Protein AF-A0A7C8ILS2-F1 (afdb_monomer_lite)

Structure (mmCIF, N/CA/C/O backbone):
data_AF-A0A7C8ILS2-F1
#
_entry.id   AF-A0A7C8ILS2-F1
#
loop_
_atom_site.group_PDB
_atom_site.id
_atom_site.type_symbol
_atom_site.label_atom_id
_atom_site.label_alt_id
_atom_site.label_comp_id
_atom_site.label_asym_id
_atom_site.label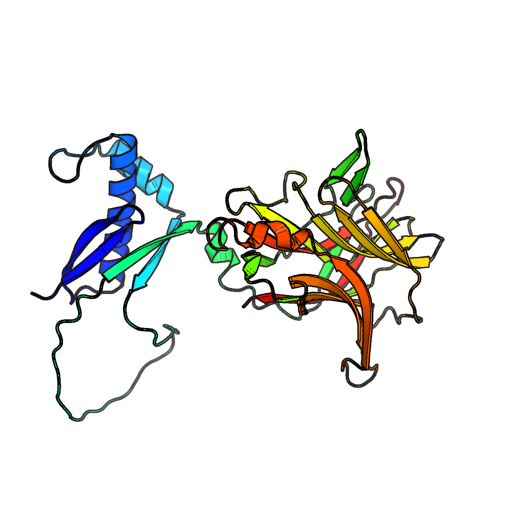_entity_id
_atom_site.label_seq_id
_atom_site.pdbx_PDB_ins_code
_atom_site.Cartn_x
_atom_site.Cartn_y
_atom_site.Cartn_z
_atom_site.occupancy
_atom_site.B_iso_or_equiv
_atom_site.auth_seq_id
_atom_site.auth_comp_id
_atom_site.auth_asym_id
_atom_site.auth_atom_id
_atom_site.pdbx_PDB_model_num
ATOM 1 N N . MET A 1 1 ? -10.064 51.286 22.062 1.00 56.84 1 MET A N 1
ATOM 2 C CA . MET A 1 1 ? -10.781 50.565 20.986 1.00 56.84 1 MET A CA 1
ATOM 3 C C . MET A 1 1 ? -10.334 49.118 21.041 1.00 56.84 1 MET A C 1
ATOM 5 O O . MET A 1 1 ? -9.138 48.904 21.188 1.00 56.84 1 MET A O 1
ATOM 9 N N . SER A 1 2 ? -11.260 48.157 21.008 1.00 68.50 2 SER A N 1
ATOM 10 C CA . SER A 1 2 ? -10.901 46.731 21.006 1.00 68.50 2 SER A CA 1
ATOM 11 C C . SER A 1 2 ? -10.117 46.398 19.732 1.00 68.50 2 SER A C 1
ATOM 13 O O . SER A 1 2 ? -10.452 46.911 18.660 1.00 68.50 2 SER A O 1
ATOM 15 N N . THR A 1 3 ? -9.064 45.591 19.843 1.00 71.31 3 THR A N 1
ATOM 16 C CA . THR A 1 3 ? -8.211 45.189 18.719 1.00 71.31 3 THR A CA 1
ATOM 17 C C . THR A 1 3 ? -7.960 43.686 18.731 1.00 71.31 3 THR A C 1
ATOM 19 O O . THR A 1 3 ? -7.951 43.045 19.781 1.00 71.31 3 THR A O 1
ATOM 22 N N . HIS A 1 4 ? -7.741 43.121 17.548 1.00 72.19 4 HIS A N 1
ATOM 23 C CA . HIS A 1 4 ? -7.212 41.773 17.383 1.00 72.19 4 HIS A CA 1
ATOM 24 C C . HIS A 1 4 ? -5.706 41.828 17.154 1.00 72.19 4 HIS A C 1
ATOM 26 O O . HIS A 1 4 ? -5.205 42.755 16.510 1.00 72.19 4 HIS A O 1
ATOM 32 N N . ARG A 1 5 ? -4.994 40.815 17.652 1.00 78.25 5 ARG A N 1
ATOM 33 C CA . ARG A 1 5 ? -3.567 40.608 17.388 1.00 78.25 5 ARG A CA 1
ATOM 34 C C . ARG A 1 5 ? -3.421 39.466 16.391 1.00 78.25 5 ARG A C 1
ATOM 36 O O . ARG A 1 5 ? -3.854 38.357 16.679 1.00 78.25 5 ARG A O 1
ATOM 43 N N . ILE A 1 6 ? -2.806 39.740 15.246 1.00 77.31 6 ILE A N 1
ATOM 44 C CA . ILE A 1 6 ? -2.425 38.721 14.263 1.00 77.31 6 ILE A CA 1
ATOM 45 C C . ILE A 1 6 ? -0.927 38.496 14.396 1.00 77.31 6 ILE A C 1
ATOM 47 O O . ILE A 1 6 ? -0.172 39.462 14.324 1.00 77.31 6 ILE A O 1
ATOM 51 N N . GLU A 1 7 ? -0.501 37.250 14.563 1.00 75.44 7 GLU A N 1
ATOM 52 C CA . GLU A 1 7 ? 0.885 36.879 14.828 1.00 75.44 7 GLU A CA 1
ATOM 53 C C . GLU A 1 7 ? 1.380 35.788 13.875 1.00 75.44 7 GLU A C 1
ATOM 55 O O . GLU A 1 7 ? 0.677 34.819 13.596 1.00 75.44 7 GLU A O 1
ATOM 60 N N . ASP A 1 8 ? 2.597 35.939 13.362 1.00 77.31 8 ASP A N 1
ATOM 61 C CA . ASP A 1 8 ? 3.240 34.943 12.513 1.00 77.31 8 ASP A CA 1
ATOM 62 C C . ASP A 1 8 ? 3.971 33.854 13.322 1.00 77.31 8 ASP A C 1
ATOM 64 O O . ASP A 1 8 ? 4.116 33.928 14.542 1.00 77.31 8 ASP A O 1
ATOM 68 N N . ALA A 1 9 ? 4.487 32.833 12.633 1.00 69.88 9 ALA A N 1
ATOM 69 C CA . ALA A 1 9 ? 5.196 31.715 13.264 1.00 69.88 9 ALA A CA 1
ATOM 70 C C . ALA A 1 9 ? 6.478 32.115 14.029 1.00 69.88 9 ALA A C 1
ATOM 72 O O . ALA A 1 9 ? 7.008 31.315 14.794 1.00 69.88 9 ALA A O 1
ATOM 73 N N . ARG A 1 10 ? 6.995 33.336 13.833 1.00 69.81 10 ARG A N 1
ATOM 74 C CA . ARG A 1 10 ? 8.195 33.861 14.508 1.00 69.81 10 ARG A CA 1
ATOM 75 C C . ARG A 1 10 ? 7.858 34.884 15.594 1.00 69.81 10 ARG A C 1
ATOM 77 O O . ARG A 1 10 ? 8.750 35.584 16.068 1.00 69.81 10 ARG A O 1
ATOM 84 N N . GLY A 1 11 ? 6.584 34.990 15.962 1.00 70.62 11 GLY A N 1
ATOM 85 C CA . GLY A 1 11 ? 6.099 35.877 17.011 1.00 70.62 11 GLY A CA 1
ATOM 86 C C . GLY A 1 11 ? 6.002 37.352 16.618 1.00 70.62 11 GLY A C 1
ATOM 87 O O . GLY A 1 11 ? 5.840 38.224 17.474 1.00 70.62 11 GLY A O 1
ATOM 88 N N . ARG A 1 12 ? 6.120 37.672 15.323 1.00 79.38 12 ARG A N 1
ATOM 89 C CA . ARG A 1 12 ? 5.908 39.033 14.814 1.00 79.38 12 ARG A CA 1
ATOM 90 C C . ARG A 1 12 ? 4.420 39.258 14.667 1.00 79.38 12 ARG A C 1
ATOM 92 O O . ARG A 1 12 ? 3.724 38.384 14.166 1.00 79.38 12 ARG A O 1
ATOM 99 N N . PHE A 1 13 ? 3.942 40.435 15.050 1.00 80.06 13 PHE A N 1
ATOM 100 C CA . PHE A 1 13 ? 2.514 40.697 15.077 1.00 80.06 13 PHE A CA 1
ATOM 101 C C . PHE A 1 13 ? 2.138 42.054 14.489 1.00 80.06 13 PHE A C 1
ATOM 103 O O . PHE A 1 13 ? 2.949 42.979 14.434 1.00 80.06 13 PHE A O 1
ATOM 110 N N . MET A 1 14 ? 0.876 42.165 14.088 1.00 81.94 14 MET A N 1
ATOM 111 C CA . MET A 1 14 ? 0.200 43.436 13.854 1.00 81.94 14 MET A CA 1
ATOM 112 C C . MET A 1 14 ? -1.138 43.456 14.582 1.00 81.94 14 MET A C 1
ATOM 114 O O . MET A 1 14 ? -1.722 42.410 14.874 1.00 81.94 14 MET A O 1
ATOM 118 N N . THR A 1 15 ? -1.617 44.656 14.882 1.00 80.88 15 THR A N 1
ATOM 119 C CA . THR A 1 15 ? -2.922 44.863 15.499 1.00 80.88 15 THR A CA 1
ATOM 120 C C . THR A 1 15 ? -3.902 45.429 14.484 1.00 80.88 15 THR A C 1
ATOM 122 O O . THR A 1 15 ? -3.544 46.255 13.644 1.00 80.88 15 THR A O 1
ATOM 125 N N . ILE A 1 16 ? -5.149 44.978 14.559 1.00 79.31 16 ILE A N 1
ATOM 126 C CA . ILE A 1 16 ? -6.248 45.469 13.724 1.00 79.31 16 ILE A CA 1
ATOM 127 C C . ILE A 1 16 ? -7.453 45.814 14.606 1.00 79.31 16 ILE A C 1
ATOM 129 O O . ILE A 1 16 ? -7.603 45.215 15.673 1.00 79.31 16 ILE A O 1
ATOM 133 N N . PRO A 1 17 ? -8.325 46.754 14.211 1.00 80.06 17 PRO A N 1
ATOM 134 C CA . PRO A 1 17 ? -9.567 47.020 14.936 1.00 80.06 17 PRO A CA 1
ATOM 135 C C . PRO A 1 17 ? -10.431 45.758 15.058 1.00 80.06 17 PRO A C 1
ATOM 137 O O . PRO A 1 17 ? -10.572 45.017 14.087 1.00 80.06 17 PRO A O 1
ATOM 140 N N . ALA A 1 18 ? -11.034 45.515 16.223 1.00 71.12 18 ALA A N 1
ATOM 141 C CA . ALA A 1 18 ? -11.842 44.312 16.457 1.00 71.12 18 ALA A CA 1
ATOM 142 C C . ALA A 1 18 ? -13.155 44.268 15.653 1.00 71.12 18 ALA A C 1
ATOM 144 O O . ALA A 1 18 ? -13.789 43.229 15.559 1.00 71.12 18 ALA A O 1
ATOM 145 N N . ASN A 1 19 ? -13.569 45.389 15.060 1.00 74.50 19 ASN A N 1
ATOM 146 C CA . ASN A 1 19 ? -14.709 45.467 14.146 1.00 74.50 19 ASN A CA 1
ATOM 147 C C . ASN A 1 19 ? -14.314 45.275 12.667 1.00 74.50 19 ASN A C 1
ATOM 149 O O . ASN A 1 19 ? -15.111 45.579 11.781 1.00 74.50 19 ASN A O 1
ATOM 153 N N . SER A 1 20 ? -13.083 44.834 12.386 1.00 71.75 20 SER A N 1
ATOM 154 C CA . SER A 1 20 ? -12.629 44.556 11.019 1.00 71.75 20 SER A CA 1
ATOM 155 C C . SER A 1 20 ? -13.335 43.323 10.458 1.00 71.75 20 SER A C 1
ATOM 157 O O . SER A 1 20 ? -13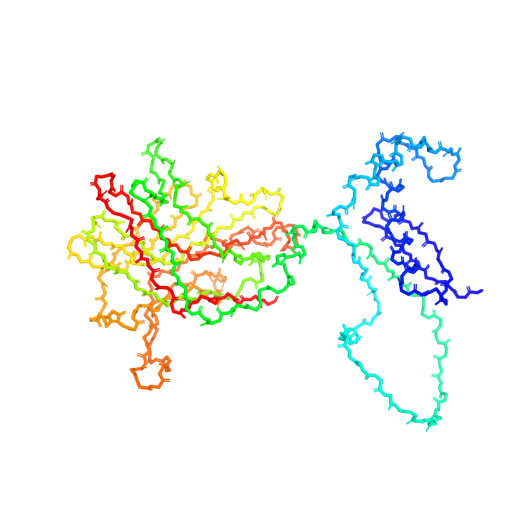.493 42.328 11.162 1.00 71.75 20 SER A O 1
ATOM 159 N N . THR A 1 21 ? -13.716 43.358 9.180 1.00 74.00 21 THR A N 1
ATOM 160 C CA . THR A 1 21 ? -14.335 42.196 8.522 1.00 74.00 21 THR A CA 1
ATOM 161 C C . THR A 1 21 ? -13.341 41.030 8.398 1.00 74.00 21 THR A C 1
ATOM 163 O O . THR A 1 21 ? -12.126 41.274 8.363 1.00 74.00 21 THR A O 1
ATOM 166 N N . PRO A 1 22 ? -13.808 39.774 8.271 1.00 66.75 22 PRO A N 1
ATOM 167 C CA . PRO A 1 22 ? -12.936 38.621 8.039 1.00 66.75 22 PRO A CA 1
ATOM 168 C C . PRO A 1 22 ? -11.984 38.805 6.849 1.00 66.75 22 PRO A C 1
ATOM 170 O O . PRO A 1 22 ? -10.799 38.489 6.944 1.00 66.75 22 PRO A O 1
ATOM 173 N N . GLU A 1 23 ? -12.449 39.403 5.751 1.00 69.56 23 GLU A N 1
ATOM 174 C CA . GLU A 1 23 ? -11.632 39.681 4.561 1.00 69.56 23 GLU A CA 1
ATOM 175 C C . GLU A 1 23 ? -10.508 40.671 4.878 1.00 69.56 23 GLU A C 1
ATOM 177 O O . GLU A 1 23 ? -9.376 40.512 4.417 1.00 69.56 23 GLU A O 1
ATOM 182 N N . THR A 1 24 ? -10.801 41.672 5.712 1.00 73.44 24 THR A N 1
ATOM 183 C CA . THR A 1 24 ? -9.822 42.665 6.168 1.00 73.44 24 THR A CA 1
ATOM 184 C C . THR A 1 24 ? -8.765 42.015 7.060 1.00 73.44 24 THR A C 1
ATOM 186 O O . THR A 1 24 ? -7.569 42.262 6.887 1.00 73.44 24 THR A O 1
ATOM 189 N N . VAL A 1 25 ? -9.188 41.141 7.979 1.00 72.06 25 VAL A N 1
ATOM 190 C CA . VAL A 1 25 ? -8.300 40.377 8.870 1.00 72.06 25 VAL A CA 1
ATOM 191 C C . VAL A 1 25 ? -7.371 39.476 8.046 1.00 72.06 25 VAL A C 1
ATOM 193 O O . VAL A 1 25 ? -6.153 39.494 8.231 1.00 72.06 25 VAL A O 1
ATOM 196 N N . MET A 1 26 ? -7.922 38.752 7.070 1.00 72.38 26 MET A N 1
ATOM 197 C CA . MET A 1 26 ? -7.167 37.873 6.173 1.00 72.38 26 MET A CA 1
ATOM 198 C C . MET A 1 26 ? -6.214 38.640 5.249 1.00 72.38 26 MET A C 1
ATOM 200 O O . MET A 1 26 ? -5.074 38.215 5.040 1.00 72.38 26 MET A O 1
ATOM 204 N N . GLY A 1 27 ? -6.640 39.791 4.724 1.00 77.50 27 GLY A N 1
ATOM 205 C CA . GLY A 1 27 ? -5.782 40.683 3.945 1.00 77.50 27 GLY A CA 1
ATOM 206 C C . GLY A 1 27 ? -4.574 41.160 4.753 1.00 77.50 27 GLY A C 1
ATOM 207 O O . GLY A 1 27 ? -3.441 41.110 4.270 1.00 77.50 27 GLY A O 1
ATOM 208 N N . LYS A 1 28 ? -4.797 41.527 6.020 1.00 80.62 28 LYS A N 1
ATOM 209 C CA . LYS A 1 28 ? -3.745 41.951 6.954 1.00 80.62 28 LYS A CA 1
ATOM 210 C C . LYS A 1 28 ? -2.809 40.809 7.355 1.00 80.62 28 LYS A C 1
ATOM 212 O O . LYS A 1 28 ? -1.597 41.006 7.406 1.00 80.62 28 LYS A O 1
ATOM 217 N N . ALA A 1 29 ? -3.323 39.593 7.527 1.00 77.06 29 ALA A N 1
ATOM 218 C CA . ALA A 1 29 ? -2.494 38.408 7.746 1.00 77.06 29 ALA A CA 1
ATOM 219 C C . ALA A 1 29 ? -1.550 38.122 6.562 1.00 77.06 29 ALA A C 1
ATOM 221 O O . ALA A 1 29 ? -0.356 37.882 6.751 1.00 77.06 29 ALA A O 1
ATOM 222 N N . ARG A 1 30 ? -2.055 38.213 5.324 1.00 79.94 30 ARG A N 1
ATOM 223 C CA . ARG A 1 30 ? -1.230 38.075 4.109 1.00 79.94 30 ARG A CA 1
ATOM 224 C C . ARG A 1 30 ? -0.158 39.163 4.024 1.00 79.94 30 ARG A C 1
ATOM 226 O O . ARG A 1 30 ? 0.987 38.874 3.685 1.00 79.94 30 ARG A O 1
ATOM 233 N N . GLU A 1 31 ? -0.504 40.397 4.375 1.00 84.44 31 GLU A N 1
ATOM 234 C CA . GLU A 1 31 ? 0.444 41.513 4.429 1.00 84.44 31 GLU A CA 1
ATOM 235 C C . GLU A 1 31 ? 1.555 41.277 5.469 1.00 84.44 31 GLU A C 1
ATOM 237 O O . GLU A 1 31 ? 2.738 41.489 5.175 1.00 84.44 31 GLU A O 1
ATOM 242 N N . LEU A 1 32 ? 1.204 40.769 6.657 1.00 81.12 32 LEU A N 1
ATOM 243 C CA . LEU A 1 32 ? 2.174 40.425 7.698 1.00 81.12 32 LEU A CA 1
ATOM 244 C C . LEU A 1 32 ? 3.163 39.349 7.224 1.00 81.12 32 LEU A C 1
ATOM 246 O O . LEU A 1 32 ? 4.351 39.456 7.517 1.00 81.12 32 LEU A O 1
ATOM 250 N N . LEU A 1 33 ? 2.712 38.353 6.455 1.00 79.19 33 LEU A N 1
ATOM 251 C CA . LEU A 1 33 ? 3.584 37.321 5.874 1.00 79.19 33 LEU A CA 1
ATOM 252 C C . LEU A 1 33 ? 4.543 37.876 4.819 1.00 79.19 33 LEU A C 1
ATOM 254 O O . LEU A 1 33 ? 5.741 37.600 4.863 1.00 79.19 33 LEU A O 1
ATOM 258 N N . VAL A 1 34 ? 4.034 38.684 3.887 1.00 82.75 34 VAL A N 1
ATOM 259 C CA . VAL A 1 34 ? 4.848 39.278 2.814 1.00 82.75 34 VAL A CA 1
ATOM 260 C C . VAL A 1 34 ? 5.935 40.173 3.404 1.00 82.75 34 VAL A C 1
ATOM 262 O O . VAL A 1 34 ? 7.112 40.036 3.070 1.00 82.75 34 VAL A O 1
ATOM 265 N N . THR A 1 35 ? 5.562 41.060 4.328 1.00 81.50 35 THR A N 1
ATOM 266 C CA . THR A 1 35 ? 6.523 41.952 4.998 1.00 81.50 35 THR A CA 1
ATOM 267 C C . THR A 1 35 ? 7.536 41.165 5.829 1.00 81.50 35 THR A C 1
ATOM 269 O O . THR A 1 35 ? 8.722 41.493 5.853 1.00 81.50 35 THR A O 1
ATOM 272 N N . SER A 1 36 ? 7.099 40.072 6.448 1.00 81.00 36 SER A N 1
ATOM 273 C CA . SER A 1 36 ? 7.939 39.140 7.191 1.00 81.00 36 SER A CA 1
ATOM 274 C C . SER A 1 36 ? 8.993 38.426 6.341 1.00 81.00 36 SER A C 1
ATOM 276 O O . SER A 1 36 ? 10.129 38.263 6.803 1.00 81.00 36 SER A O 1
ATOM 278 N N . ASP A 1 37 ? 8.656 38.028 5.115 1.00 77.81 37 ASP A N 1
ATOM 279 C CA . ASP A 1 37 ? 9.588 37.399 4.173 1.00 77.81 37 ASP A CA 1
ATOM 280 C C . ASP A 1 37 ? 10.629 38.397 3.661 1.00 77.81 37 ASP A C 1
ATOM 282 O O . ASP A 1 37 ? 11.832 38.120 3.697 1.00 77.81 37 ASP A O 1
ATOM 286 N N . VAL A 1 38 ? 10.187 39.593 3.254 1.00 78.69 38 VAL A N 1
ATOM 287 C CA . VAL A 1 38 ? 11.100 40.668 2.830 1.00 78.69 38 VAL A CA 1
ATOM 288 C C . VAL A 1 38 ? 12.062 41.016 3.960 1.00 78.69 38 VAL A C 1
ATOM 290 O O . VAL A 1 38 ? 13.268 41.146 3.738 1.00 78.69 38 VAL A O 1
ATOM 293 N N . ARG A 1 39 ? 11.558 41.095 5.194 1.00 78.94 39 ARG A N 1
ATOM 294 C CA . ARG A 1 39 ? 12.370 41.344 6.384 1.00 78.94 39 ARG A CA 1
ATOM 295 C C . ARG A 1 39 ? 13.438 40.271 6.594 1.00 78.94 39 ARG A C 1
ATOM 297 O O . ARG A 1 39 ? 14.592 40.610 6.836 1.00 78.94 39 ARG A O 1
ATOM 304 N N . ASN A 1 40 ? 13.072 38.995 6.485 1.00 77.94 40 ASN A N 1
ATOM 305 C CA . ASN A 1 40 ? 14.010 37.884 6.657 1.00 77.94 40 ASN A CA 1
ATOM 306 C C . ASN A 1 40 ? 15.132 37.921 5.611 1.00 77.94 40 ASN A C 1
ATOM 308 O O . ASN A 1 40 ? 16.294 37.714 5.951 1.00 77.94 40 ASN A O 1
ATOM 312 N N . ASN A 1 41 ? 14.792 38.254 4.366 1.00 72.50 41 ASN A N 1
ATOM 313 C CA . ASN A 1 41 ? 15.756 38.306 3.268 1.00 72.50 41 ASN A CA 1
ATOM 314 C C . ASN A 1 41 ? 16.650 39.553 3.307 1.00 72.50 41 ASN A C 1
ATOM 316 O O . ASN A 1 41 ? 17.779 39.514 2.829 1.00 72.50 41 ASN A O 1
ATOM 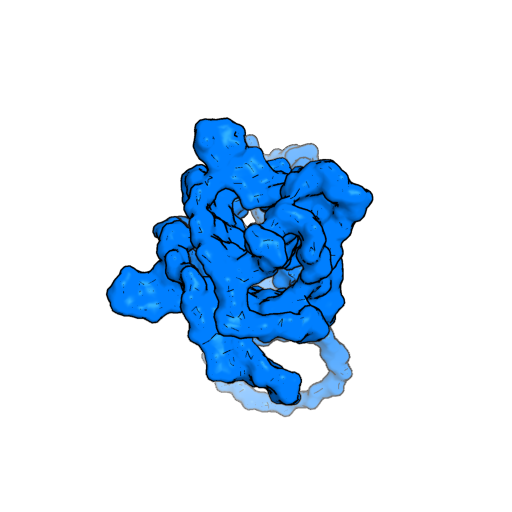320 N N . THR A 1 42 ? 16.171 40.656 3.890 1.00 71.94 42 THR A N 1
ATOM 321 C CA . THR A 1 42 ? 16.904 41.936 3.956 1.00 71.94 42 THR A CA 1
ATOM 322 C C . THR A 1 42 ? 17.526 42.228 5.327 1.00 71.94 42 THR A C 1
ATOM 324 O O . THR A 1 42 ? 18.202 43.243 5.479 1.00 71.94 42 THR A O 1
ATOM 327 N N . LYS A 1 43 ? 17.301 41.365 6.331 1.00 69.81 43 LYS A N 1
ATOM 328 C CA . LYS A 1 43 ? 17.697 41.531 7.748 1.00 69.81 43 LYS A CA 1
ATOM 329 C C . LYS A 1 43 ? 17.236 42.845 8.409 1.00 69.81 43 LYS A C 1
ATOM 331 O O . LYS A 1 43 ? 17.796 43.249 9.425 1.00 69.81 43 LYS A O 1
ATOM 336 N N . ARG A 1 44 ? 16.219 43.527 7.872 1.00 63.97 44 ARG A N 1
ATOM 337 C CA . ARG A 1 44 ? 15.696 44.780 8.455 1.00 63.97 44 ARG A CA 1
ATOM 338 C C . ARG A 1 44 ? 14.826 44.513 9.696 1.00 63.97 44 ARG A C 1
ATOM 340 O O . ARG A 1 44 ? 14.410 43.383 9.947 1.00 63.97 44 ARG A O 1
ATOM 347 N N . THR A 1 45 ? 14.551 45.527 10.514 1.00 57.16 45 THR A N 1
ATOM 348 C CA . THR A 1 45 ? 13.594 45.457 11.638 1.00 57.16 45 THR A CA 1
ATOM 349 C C . THR A 1 45 ? 12.279 46.150 11.276 1.00 57.16 45 THR A C 1
ATOM 351 O O . THR A 1 45 ? 12.240 46.983 10.373 1.00 57.16 45 THR A O 1
ATOM 354 N N . PHE A 1 46 ? 11.173 45.779 11.933 1.00 50.09 46 PHE A N 1
ATOM 355 C CA . PHE A 1 46 ? 9.900 46.481 11.741 1.00 50.09 46 PHE A CA 1
ATOM 356 C C . PHE A 1 46 ? 10.028 47.876 12.371 1.00 50.09 46 PHE A C 1
ATOM 358 O O . PHE A 1 46 ? 10.290 47.961 13.568 1.00 50.09 46 PHE A O 1
ATOM 365 N N . GLY A 1 47 ? 9.872 48.937 11.569 1.00 52.50 47 GLY A N 1
ATOM 366 C CA . GLY A 1 47 ? 9.803 50.319 12.062 1.00 52.50 47 GLY A CA 1
ATOM 367 C C . GLY A 1 47 ? 10.930 51.277 11.655 1.00 52.50 47 GLY A C 1
ATOM 368 O O . GLY A 1 47 ? 11.380 52.038 12.503 1.00 52.50 47 GLY A O 1
ATOM 369 N N . GLY A 1 48 ? 11.375 51.311 10.390 1.00 49.19 48 GLY A N 1
ATOM 370 C CA . GLY A 1 48 ? 12.284 52.402 9.989 1.00 49.19 48 GLY A CA 1
ATOM 371 C C . GLY A 1 48 ? 12.890 52.409 8.586 1.00 49.19 48 GLY A C 1
ATOM 372 O O . GLY A 1 48 ? 13.807 53.187 8.352 1.00 49.19 48 GLY A O 1
ATOM 373 N N . GLY A 1 49 ? 12.436 51.584 7.642 1.00 54.62 49 GLY A N 1
ATOM 374 C CA . GLY A 1 49 ? 12.936 51.666 6.268 1.00 54.62 49 GLY A CA 1
ATOM 375 C C . GLY A 1 49 ? 11.889 51.233 5.261 1.00 54.62 49 GLY A C 1
ATOM 376 O O . GLY A 1 49 ? 11.299 50.166 5.420 1.00 54.62 49 GLY A O 1
ATOM 377 N N . GLU A 1 50 ? 11.684 52.044 4.226 1.00 60.12 50 GLU A N 1
ATOM 378 C CA . GLU A 1 50 ? 10.873 51.664 3.072 1.00 60.12 50 GLU A CA 1
ATOM 379 C C . GLU A 1 50 ? 11.491 50.419 2.418 1.00 60.12 50 GLU A C 1
ATOM 381 O O . GLU A 1 50 ? 12.703 50.344 2.169 1.00 60.12 50 GLU A O 1
ATOM 386 N N . TYR A 1 51 ? 10.671 49.386 2.231 1.00 73.06 51 TYR A N 1
ATOM 387 C CA . TYR A 1 51 ? 11.042 48.207 1.456 1.00 73.06 51 TYR A CA 1
ATOM 388 C C . TYR A 1 51 ? 10.982 48.577 -0.025 1.00 73.06 51 TYR A C 1
ATOM 390 O O . TYR A 1 51 ? 10.065 49.285 -0.426 1.00 73.06 51 TYR A O 1
ATOM 398 N N . SER A 1 52 ? 11.925 48.105 -0.845 1.00 79.25 52 SER A N 1
ATOM 399 C CA . SER A 1 52 ? 11.840 48.376 -2.282 1.00 79.25 52 SER A CA 1
ATOM 400 C C . SER A 1 52 ? 10.597 47.712 -2.881 1.00 79.25 52 SER A C 1
ATOM 402 O O . SER A 1 52 ? 10.262 46.573 -2.532 1.00 79.25 52 SER A O 1
ATOM 404 N N . ASP A 1 53 ? 9.945 48.404 -3.816 1.00 77.81 53 ASP A N 1
ATOM 405 C CA . ASP A 1 53 ? 8.768 47.886 -4.524 1.00 77.81 53 ASP A CA 1
ATOM 406 C C . ASP A 1 53 ? 9.056 46.538 -5.193 1.00 77.81 53 ASP A C 1
ATOM 408 O O . ASP A 1 53 ? 8.226 45.631 -5.167 1.00 77.81 53 ASP A O 1
ATOM 412 N N . GLU A 1 54 ? 10.275 46.361 -5.707 1.00 77.88 54 GLU A N 1
ATOM 413 C CA . GLU A 1 54 ? 10.737 45.108 -6.303 1.00 77.88 54 GLU A CA 1
ATOM 414 C C . GLU A 1 54 ? 10.775 43.950 -5.288 1.00 77.88 54 GLU A C 1
ATOM 416 O O . GLU A 1 54 ? 10.308 42.846 -5.581 1.00 77.88 54 GLU A O 1
ATOM 421 N N . ALA A 1 55 ? 11.269 44.187 -4.066 1.00 73.81 55 ALA A N 1
ATOM 422 C CA . ALA A 1 55 ? 11.313 43.159 -3.026 1.00 73.81 55 ALA A CA 1
ATOM 423 C C . ALA A 1 55 ? 9.904 42.786 -2.544 1.00 73.81 55 ALA A C 1
ATOM 425 O O . ALA A 1 55 ? 9.606 41.604 -2.347 1.00 73.81 55 ALA A O 1
ATOM 426 N N . MET A 1 56 ? 9.023 43.782 -2.416 1.00 79.94 56 MET A N 1
ATOM 427 C CA . MET A 1 56 ? 7.616 43.572 -2.075 1.00 79.94 56 MET A CA 1
ATOM 428 C C . MET A 1 56 ? 6.877 42.805 -3.176 1.00 79.94 56 MET A C 1
ATOM 430 O O . MET A 1 56 ? 6.137 41.870 -2.872 1.00 79.94 56 MET A O 1
ATOM 434 N N . ALA A 1 57 ? 7.101 43.138 -4.450 1.00 78.25 57 ALA A N 1
ATOM 435 C CA . ALA A 1 57 ? 6.510 42.436 -5.588 1.00 78.25 57 ALA A CA 1
ATOM 436 C C . ALA A 1 57 ? 6.988 40.980 -5.670 1.00 78.25 57 ALA A C 1
ATOM 438 O O . ALA A 1 57 ? 6.175 40.070 -5.844 1.00 78.25 57 ALA A O 1
ATOM 439 N N . LYS A 1 58 ? 8.288 40.733 -5.463 1.00 75.75 58 LYS A N 1
ATOM 440 C CA . LYS A 1 58 ? 8.856 39.379 -5.440 1.00 75.75 58 LYS A CA 1
ATOM 441 C C . LYS A 1 58 ? 8.279 38.532 -4.304 1.00 75.75 58 LYS A C 1
ATOM 443 O O . LYS A 1 58 ? 7.932 37.376 -4.533 1.00 75.75 58 LYS A O 1
ATOM 448 N N . ALA A 1 59 ? 8.138 39.097 -3.104 1.00 76.81 59 ALA A N 1
ATOM 449 C CA . ALA A 1 59 ? 7.541 38.398 -1.967 1.00 76.81 59 ALA A CA 1
ATOM 450 C C . ALA A 1 59 ? 6.037 38.137 -2.162 1.00 76.81 59 ALA A C 1
ATOM 452 O O . ALA A 1 59 ? 5.569 37.040 -1.867 1.00 76.81 59 ALA A O 1
ATOM 453 N N . LYS A 1 60 ? 5.287 39.094 -2.732 1.00 79.69 60 LYS A N 1
ATOM 454 C CA . LYS A 1 60 ? 3.882 38.880 -3.122 1.00 79.69 60 LYS A CA 1
ATOM 455 C C . LYS A 1 60 ? 3.753 37.744 -4.133 1.00 79.69 60 LYS A C 1
ATOM 457 O O . LYS A 1 60 ? 2.961 36.839 -3.909 1.00 79.69 60 LYS A O 1
ATOM 462 N N . LYS A 1 61 ? 4.583 37.742 -5.181 1.00 75.25 61 LYS A N 1
ATOM 463 C CA . LYS A 1 61 ? 4.612 36.676 -6.194 1.00 75.25 61 LYS A CA 1
ATOM 464 C C . LYS A 1 61 ? 4.957 35.312 -5.587 1.00 75.25 61 LYS A C 1
ATOM 466 O O . LYS A 1 61 ? 4.321 34.317 -5.906 1.00 75.25 61 LYS A O 1
ATOM 471 N N . ALA A 1 62 ? 5.914 35.259 -4.659 1.00 68.12 62 ALA A N 1
ATOM 472 C CA . ALA A 1 62 ? 6.257 34.023 -3.947 1.00 68.12 62 ALA A CA 1
ATOM 473 C C . ALA A 1 62 ? 5.096 33.474 -3.093 1.00 68.12 62 ALA A C 1
ATOM 475 O O . ALA A 1 62 ? 5.036 32.274 -2.830 1.00 68.12 62 ALA A O 1
ATOM 476 N N . ARG A 1 63 ? 4.164 34.339 -2.672 1.00 72.75 63 ARG A N 1
ATOM 477 C CA . ARG A 1 63 ? 3.000 33.989 -1.847 1.00 72.75 63 ARG A CA 1
ATOM 478 C C . ARG A 1 63 ? 1.678 33.939 -2.612 1.00 72.75 63 ARG A C 1
ATOM 480 O O . ARG A 1 63 ? 0.668 33.606 -2.003 1.00 72.75 63 ARG A O 1
ATOM 487 N N . GLU A 1 64 ? 1.679 34.194 -3.919 1.00 68.06 64 GLU A N 1
ATOM 488 C CA . GLU A 1 64 ? 0.478 34.203 -4.771 1.00 68.06 64 GLU A CA 1
ATOM 489 C C . GLU A 1 64 ? -0.277 32.863 -4.713 1.00 68.06 64 GLU A C 1
ATOM 491 O O . GLU A 1 64 ? -1.504 32.835 -4.688 1.00 68.06 64 GLU A O 1
ATOM 496 N N . ASN A 1 65 ? 0.466 31.764 -4.538 1.00 56.34 65 ASN A N 1
ATOM 497 C CA . ASN A 1 65 ? -0.064 30.408 -4.377 1.00 56.34 65 ASN A CA 1
ATOM 498 C C . ASN A 1 65 ? 0.028 29.873 -2.933 1.00 56.34 65 ASN A C 1
ATOM 500 O O . ASN A 1 65 ? 0.019 28.661 -2.720 1.00 56.34 65 ASN A O 1
ATOM 504 N N . THR A 1 66 ? 0.178 30.742 -1.929 1.00 62.59 66 THR A N 1
ATOM 505 C CA . THR A 1 66 ? 0.187 30.339 -0.513 1.00 62.59 66 THR A CA 1
ATOM 506 C C . THR A 1 66 ? -1.189 30.561 0.106 1.00 62.59 66 THR A C 1
ATOM 508 O O . THR A 1 66 ? -1.663 31.693 0.219 1.00 62.59 66 THR A O 1
ATOM 511 N N . GLY A 1 67 ? -1.802 29.476 0.564 1.00 68.25 67 GLY A N 1
ATOM 512 C CA . GLY A 1 67 ? -3.000 29.500 1.385 1.00 68.25 67 GLY A CA 1
ATOM 513 C C . GLY A 1 67 ? -2.652 29.988 2.785 1.00 68.25 67 GLY A C 1
ATOM 514 O O . GLY A 1 67 ? -1.645 29.586 3.373 1.00 68.25 67 GLY A O 1
ATOM 515 N N . VAL A 1 68 ? -3.481 30.874 3.322 1.00 61.16 68 VAL A N 1
ATOM 516 C CA . VAL A 1 68 ? -3.323 31.408 4.675 1.00 61.16 68 VAL A CA 1
ATOM 517 C C . VAL A 1 68 ? -4.574 31.054 5.451 1.00 61.16 68 VAL A C 1
ATOM 519 O O . VAL A 1 68 ? -5.673 31.307 4.963 1.00 61.16 68 VAL A O 1
ATOM 522 N N . SER A 1 69 ? -4.408 30.490 6.641 1.00 69.94 69 SER A N 1
ATOM 523 C CA . SER A 1 69 ? -5.481 30.341 7.620 1.00 69.94 69 SER A CA 1
ATOM 524 C C . SER A 1 69 ? -5.069 30.976 8.943 1.00 69.94 69 SER A C 1
ATOM 526 O O . SER A 1 69 ? -3.881 31.152 9.233 1.00 69.94 69 SER A O 1
ATOM 528 N N . LEU A 1 70 ? -6.067 31.368 9.728 1.00 63.62 70 LEU A N 1
ATOM 529 C CA . LEU A 1 70 ? -5.882 31.913 11.063 1.00 63.62 70 LEU A CA 1
ATOM 530 C C . LEU A 1 70 ? -6.462 30.922 12.061 1.00 63.62 70 LEU A C 1
ATOM 532 O O . LEU A 1 70 ? -7.625 30.549 11.945 1.00 63.62 70 LEU A O 1
ATOM 536 N N . SER A 1 71 ? -5.664 30.501 13.038 1.00 56.25 71 SER A N 1
ATOM 537 C CA . SER A 1 71 ? -6.186 29.807 14.216 1.00 56.25 71 SER A CA 1
ATOM 538 C C . SER A 1 71 ? -6.350 30.826 15.338 1.00 56.25 71 SER A C 1
ATOM 540 O O . SER A 1 71 ? -5.380 31.504 15.678 1.00 56.25 71 SER A O 1
ATOM 542 N N . CYS A 1 72 ? -7.566 30.969 15.867 1.00 55.69 72 CYS A N 1
ATOM 543 C CA . CYS A 1 72 ? -7.810 31.750 17.076 1.00 55.69 72 CYS A CA 1
ATOM 544 C C . CYS A 1 72 ? -7.478 30.884 18.293 1.00 55.69 72 CYS A C 1
ATOM 546 O O . CYS A 1 72 ? -7.938 29.746 18.373 1.00 55.69 72 CYS A O 1
ATOM 548 N N . ASP A 1 73 ? -6.723 31.421 19.248 1.00 48.84 73 ASP A N 1
ATOM 549 C CA . ASP A 1 73 ? -6.380 30.696 20.479 1.00 48.84 73 ASP A CA 1
ATOM 550 C C . ASP A 1 73 ? -7.568 30.612 21.474 1.00 48.84 73 ASP A C 1
ATOM 552 O O . ASP A 1 73 ? -7.448 30.022 22.546 1.00 48.84 73 ASP A O 1
ATOM 556 N N . ALA A 1 74 ? -8.745 31.148 21.115 1.00 44.19 74 ALA A N 1
ATOM 557 C CA . ALA A 1 74 ? -9.996 30.975 21.851 1.00 44.19 74 ALA A CA 1
ATOM 558 C C . ALA A 1 74 ? -11.203 30.793 20.902 1.00 44.19 74 ALA A C 1
ATOM 560 O O . ALA A 1 74 ? -11.469 31.664 20.075 1.00 44.19 74 ALA A O 1
ATOM 561 N N . CYS A 1 75 ? -11.946 29.698 21.117 1.00 33.44 75 CYS A N 1
ATOM 562 C CA . CYS A 1 75 ? -13.215 29.260 20.501 1.00 33.44 75 CYS A CA 1
ATOM 563 C C . CYS A 1 75 ? -13.120 28.310 19.282 1.00 33.44 75 CYS A C 1
ATOM 565 O O . CYS A 1 75 ? -12.772 28.704 18.172 1.00 33.44 75 CYS A O 1
ATOM 567 N N . TRP A 1 76 ? -13.526 27.055 19.520 1.00 31.30 76 TRP A N 1
ATOM 568 C CA . TRP A 1 76 ? -14.358 26.269 18.602 1.00 31.30 76 TRP A CA 1
ATOM 569 C C . TRP A 1 76 ? -15.779 26.848 18.651 1.00 31.30 76 TRP A C 1
ATOM 571 O O . TRP A 1 76 ? -16.323 26.945 19.747 1.00 31.30 76 TRP A O 1
ATOM 581 N N . ASP A 1 77 ? -16.340 27.251 17.513 1.00 29.31 77 ASP A N 1
ATOM 582 C CA . ASP A 1 77 ? -17.672 26.823 17.059 1.00 29.31 77 ASP A CA 1
ATOM 583 C C . ASP A 1 77 ? -17.941 27.338 15.633 1.00 29.31 77 ASP A C 1
ATOM 585 O O . ASP A 1 77 ? -17.541 28.443 15.268 1.00 29.31 77 ASP A O 1
ATOM 589 N N . ASP A 1 78 ? -18.613 26.490 14.857 1.00 28.95 78 ASP A N 1
ATOM 590 C CA . ASP A 1 78 ? -19.225 26.692 13.540 1.00 28.95 78 ASP A CA 1
ATOM 591 C C . ASP A 1 78 ? -18.356 26.956 12.290 1.00 28.95 78 ASP A C 1
ATOM 593 O O . ASP A 1 78 ? -17.922 28.055 11.942 1.00 28.95 78 ASP A O 1
ATOM 597 N N . THR A 1 79 ? -18.246 25.880 11.506 1.00 33.22 79 THR A N 1
ATOM 598 C CA . THR A 1 79 ? -18.173 25.852 10.039 1.00 33.22 79 THR A CA 1
ATOM 599 C C . THR A 1 79 ? -18.950 26.991 9.367 1.00 33.22 79 THR A C 1
ATOM 601 O O . THR A 1 79 ? -20.180 27.011 9.387 1.00 33.22 79 THR A O 1
ATOM 604 N N . ILE A 1 80 ? -18.247 27.857 8.632 1.00 32.72 80 ILE A N 1
ATOM 605 C CA . ILE A 1 80 ? -18.863 28.691 7.593 1.00 32.72 80 ILE A CA 1
ATOM 606 C C . ILE A 1 80 ? -19.207 27.769 6.413 1.00 32.72 80 ILE A C 1
ATOM 608 O O . ILE A 1 80 ? -18.376 27.502 5.546 1.00 32.72 80 ILE A O 1
ATOM 612 N N . ARG A 1 81 ? -20.435 27.237 6.410 1.00 32.94 81 ARG A N 1
ATOM 613 C CA . ARG A 1 81 ? -21.104 26.710 5.214 1.00 32.94 81 ARG A CA 1
ATOM 614 C C . ARG A 1 81 ? -21.848 27.859 4.533 1.00 32.94 81 ARG A C 1
ATOM 616 O O . ARG A 1 81 ? -22.639 28.553 5.165 1.00 32.94 81 ARG A O 1
ATOM 623 N N . GLU A 1 82 ? -21.608 28.040 3.239 1.00 32.88 82 GLU A N 1
ATOM 624 C CA . GLU A 1 82 ? -22.428 28.888 2.375 1.00 32.88 82 GLU A CA 1
ATOM 625 C C . GLU A 1 82 ? -23.829 28.277 2.214 1.00 32.88 82 GLU A C 1
ATOM 627 O O . GLU A 1 82 ? -23.958 27.207 1.627 1.00 32.88 82 GLU A O 1
ATOM 632 N N . SER A 1 83 ? -24.882 28.961 2.679 1.00 30.02 83 SER A N 1
ATOM 633 C CA . SER A 1 83 ? -26.218 28.905 2.056 1.00 30.02 83 SER A CA 1
ATOM 634 C C . SER A 1 83 ? -27.208 29.902 2.680 1.00 30.02 83 SER A C 1
ATOM 636 O O . SER A 1 83 ? -27.453 29.848 3.879 1.00 30.02 83 SER A O 1
ATOM 638 N N . GLY A 1 84 ? -27.810 30.749 1.832 1.00 26.80 84 GLY A N 1
ATOM 639 C CA . GLY A 1 84 ? -29.232 31.154 1.835 1.00 26.80 84 GLY A CA 1
ATOM 640 C C . GLY A 1 84 ? -29.890 31.749 3.096 1.00 26.80 84 GLY A C 1
ATOM 641 O O . GLY A 1 84 ? -30.206 31.050 4.046 1.00 26.80 84 GLY A O 1
ATOM 642 N N . THR A 1 85 ? -30.229 33.038 3.018 1.00 27.06 85 THR A N 1
ATOM 643 C CA . THR A 1 85 ? -31.127 33.858 3.874 1.00 27.06 85 THR A CA 1
ATOM 644 C C . THR A 1 85 ? -32.595 33.360 3.967 1.00 27.06 85 THR A C 1
ATOM 646 O O . THR A 1 85 ? -32.985 32.546 3.131 1.00 27.06 85 THR A O 1
ATOM 649 N N . PRO A 1 86 ? -33.514 33.987 4.764 1.00 47.06 86 PRO A N 1
ATOM 650 C CA . PRO A 1 86 ? -33.400 34.717 6.058 1.00 47.06 86 PRO A CA 1
ATOM 651 C C . PRO A 1 86 ? -34.556 34.429 7.081 1.00 47.06 86 PRO A C 1
ATOM 653 O O . PRO A 1 86 ? -35.632 34.010 6.668 1.00 47.06 86 PRO A O 1
ATOM 656 N N . ALA A 1 87 ? -34.417 34.799 8.375 1.00 26.78 87 ALA A N 1
ATOM 657 C CA . ALA A 1 87 ? -35.418 35.580 9.165 1.00 26.78 87 ALA A CA 1
ATOM 658 C C . ALA A 1 87 ? -35.110 35.735 10.687 1.00 26.78 87 ALA A C 1
ATOM 660 O O . ALA A 1 87 ? -34.694 34.794 11.345 1.00 26.78 87 ALA A O 1
ATOM 661 N N . LYS A 1 88 ? -35.383 36.968 11.172 1.00 28.83 88 LYS A N 1
ATOM 662 C CA . LYS A 1 88 ? -35.735 37.553 12.509 1.00 28.83 88 LYS A CA 1
ATOM 663 C C . LYS A 1 88 ? -36.063 36.577 13.675 1.00 28.83 88 LYS A C 1
ATOM 665 O O . LYS A 1 88 ? -36.619 35.528 13.407 1.00 28.83 88 LYS A O 1
ATOM 670 N N . SER A 1 89 ? -35.883 36.859 14.980 1.00 27.78 89 SER A N 1
ATOM 671 C CA . SER A 1 89 ? -35.993 38.089 15.809 1.00 27.78 89 SER A CA 1
ATOM 672 C C . SER A 1 89 ? -35.354 37.916 17.218 1.00 27.78 89 SER A C 1
ATOM 674 O O . SER A 1 89 ? -35.068 36.794 17.613 1.00 27.78 89 SER A O 1
ATOM 676 N N . ALA A 1 90 ? -35.206 39.039 17.947 1.00 28.25 90 ALA A N 1
ATOM 677 C CA . ALA A 1 90 ? -34.813 39.267 19.361 1.00 28.25 90 ALA A CA 1
ATOM 678 C C . ALA A 1 90 ? -35.402 38.276 20.409 1.00 28.25 90 ALA A C 1
ATOM 680 O O . ALA A 1 90 ? -36.425 37.660 20.134 1.00 28.25 90 ALA A O 1
ATOM 681 N N . ASP A 1 91 ? -34.840 38.053 21.610 1.00 25.86 91 ASP A N 1
ATOM 682 C CA . ASP A 1 91 ? -34.569 39.046 22.666 1.00 25.86 91 ASP A CA 1
ATOM 683 C C . ASP A 1 91 ? -33.690 38.509 23.831 1.00 25.86 91 ASP A C 1
ATOM 685 O O . ASP A 1 91 ? -33.685 37.317 24.126 1.00 25.86 91 ASP A O 1
ATOM 689 N N . SER A 1 92 ? -33.031 39.456 24.518 1.00 26.75 92 SER A N 1
ATOM 690 C CA . SER A 1 92 ? -32.555 39.483 25.923 1.00 26.75 92 SER A CA 1
ATOM 691 C C . SER A 1 92 ? -31.672 38.361 26.518 1.00 26.75 92 SER A C 1
ATOM 693 O O . SER A 1 92 ? -32.157 37.277 26.823 1.00 26.75 92 SER A O 1
ATOM 695 N N . ALA A 1 93 ? -30.430 38.700 26.897 1.00 25.89 93 ALA A N 1
ATOM 696 C CA . ALA A 1 93 ? -30.032 38.904 28.306 1.00 25.89 93 ALA A CA 1
ATOM 697 C C . ALA A 1 93 ? -28.509 39.126 28.439 1.00 25.89 93 ALA A C 1
ATOM 699 O O . ALA A 1 93 ? -27.695 38.363 27.926 1.00 25.89 93 ALA A O 1
ATOM 700 N N . GLU A 1 94 ? -28.149 40.199 29.144 1.00 28.95 94 GLU A N 1
ATOM 701 C CA . GLU A 1 94 ? -26.796 40.569 29.564 1.00 28.95 94 GLU A CA 1
ATOM 702 C C . GLU A 1 94 ? -26.124 39.483 30.421 1.00 28.95 94 GLU A C 1
ATOM 704 O O . GLU A 1 94 ? -26.748 38.922 31.320 1.00 28.95 94 GLU A O 1
ATOM 709 N N . SER A 1 95 ? -24.816 39.273 30.251 1.00 26.72 95 SER A N 1
ATOM 710 C CA . SER A 1 95 ? -23.825 39.584 31.299 1.00 26.72 95 SER A CA 1
ATOM 711 C C . SER A 1 95 ? -22.409 39.128 30.920 1.00 26.72 95 SER A C 1
ATOM 713 O O . SER A 1 95 ? -22.201 38.092 30.300 1.00 26.72 95 SER A O 1
ATOM 715 N N . ASP A 1 96 ? -21.448 39.937 31.371 1.00 24.38 96 ASP A N 1
ATOM 716 C CA . ASP A 1 96 ? -20.008 39.678 31.488 1.00 24.38 96 ASP A CA 1
ATOM 717 C C . ASP A 1 96 ? -19.104 39.997 30.277 1.00 24.38 96 ASP A C 1
ATOM 719 O O . ASP A 1 96 ? -18.622 39.148 29.525 1.00 24.38 96 ASP A O 1
ATOM 723 N N . TYR A 1 97 ? -18.799 41.293 30.134 1.00 24.39 97 TYR A N 1
ATOM 724 C CA . TYR A 1 97 ? -17.794 41.832 29.214 1.00 24.39 97 TYR A CA 1
ATOM 725 C C . TYR A 1 97 ? -16.371 41.576 29.751 1.00 24.39 97 TYR A C 1
ATOM 727 O O . TYR A 1 97 ? -15.633 42.488 30.123 1.00 24.39 97 TYR A O 1
ATOM 735 N N . SER A 1 98 ? -15.953 40.311 29.772 1.00 26.70 98 SER A N 1
ATOM 736 C CA . SER A 1 98 ? -14.529 39.975 29.785 1.00 26.70 98 SER A CA 1
ATOM 737 C C . SER A 1 98 ? -13.940 40.405 28.437 1.00 26.70 98 SER A C 1
ATOM 739 O O . SER A 1 98 ? -14.317 39.874 27.392 1.00 26.70 98 SER A O 1
ATOM 741 N N . LEU A 1 99 ? -13.048 41.402 28.435 1.00 30.89 99 LEU A N 1
ATOM 742 C CA . LEU A 1 99 ? -12.290 41.850 27.258 1.00 30.89 99 LEU A CA 1
ATOM 743 C C . LEU A 1 99 ? -11.355 40.724 26.774 1.00 30.89 99 LEU A C 1
ATOM 745 O O . LEU A 1 99 ? -10.142 40.744 27.003 1.00 30.89 99 LEU A O 1
ATOM 749 N N . ARG A 1 100 ? -11.924 39.724 26.095 1.00 37.50 100 ARG A N 1
ATOM 750 C CA . ARG A 1 100 ? -11.190 38.641 25.440 1.00 37.50 100 ARG A CA 1
ATOM 751 C C . ARG A 1 100 ? -10.420 39.230 24.263 1.00 37.50 100 ARG A C 1
ATOM 753 O O . ARG A 1 100 ? -10.985 39.509 23.205 1.00 37.50 100 ARG A O 1
ATOM 760 N N . HIS A 1 101 ? -9.121 39.433 24.439 1.00 43.00 101 HIS A N 1
ATOM 761 C CA . HIS A 1 101 ? -8.229 39.740 23.328 1.00 43.00 101 HIS A CA 1
ATOM 762 C C . HIS A 1 101 ? -8.132 38.483 22.462 1.00 43.00 101 HIS A C 1
ATOM 764 O O . HIS A 1 101 ? -7.569 37.481 22.891 1.00 43.00 101 HIS A O 1
ATOM 770 N N . HIS A 1 102 ? -8.729 38.510 21.271 1.00 52.16 102 HIS A N 1
ATOM 771 C CA . HIS A 1 102 ? -8.624 37.386 20.344 1.00 52.16 102 HIS A CA 1
ATOM 772 C C . HIS A 1 102 ? -7.252 37.460 19.668 1.00 52.16 102 HIS A C 1
ATOM 774 O O . HIS A 1 102 ? -6.926 38.454 19.001 1.00 52.16 102 HIS A O 1
ATOM 780 N N . GLN A 1 103 ? -6.437 36.434 19.903 1.00 54.91 103 GLN A N 1
ATOM 781 C CA . GLN A 1 103 ? -5.125 36.257 19.297 1.00 54.91 103 GLN A CA 1
ATOM 782 C C . GLN A 1 103 ? -5.262 35.271 18.139 1.00 54.91 103 GLN A C 1
ATOM 784 O O . GLN A 1 103 ? -5.754 34.159 18.317 1.00 54.91 103 GLN A O 1
ATOM 789 N N . TYR A 1 104 ? -4.849 35.707 16.952 1.00 55.97 104 TYR A N 1
ATOM 790 C CA . TYR A 1 104 ? -4.866 34.908 15.736 1.00 55.97 104 TYR A CA 1
ATOM 791 C C . TYR A 1 104 ? -3.441 34.561 15.336 1.00 55.97 104 TYR A C 1
ATOM 793 O O . TYR A 1 104 ? -2.605 35.452 15.167 1.00 55.97 104 TYR A O 1
ATOM 801 N N . ARG A 1 105 ? -3.174 33.274 15.121 1.00 56.97 105 ARG A N 1
ATOM 802 C CA . ARG A 1 105 ? -1.887 32.795 14.618 1.00 56.97 105 ARG A CA 1
ATOM 803 C C . ARG A 1 105 ? -1.982 32.451 13.141 1.00 56.97 105 ARG A C 1
ATOM 805 O O . ARG A 1 105 ? -2.889 31.732 12.722 1.00 56.97 105 ARG A O 1
ATOM 812 N N . ILE A 1 106 ? -1.038 32.957 12.355 1.00 58.72 106 ILE A N 1
ATOM 813 C CA . ILE A 1 106 ? -0.967 32.702 10.921 1.00 58.72 106 ILE A CA 1
ATOM 814 C C . ILE A 1 106 ? -0.398 31.308 10.670 1.00 58.72 106 ILE A C 1
ATOM 816 O O . ILE A 1 106 ? 0.743 31.023 11.041 1.00 58.72 106 ILE A O 1
ATOM 820 N N . ARG A 1 107 ? -1.157 30.481 9.948 1.00 62.47 107 ARG A N 1
ATOM 821 C CA . ARG A 1 107 ? -0.673 29.235 9.352 1.00 62.47 107 ARG A CA 1
ATOM 822 C C . ARG A 1 107 ? -0.597 29.389 7.836 1.00 62.47 107 ARG A C 1
ATOM 824 O O . ARG A 1 107 ? -1.550 29.835 7.196 1.00 62.47 107 ARG A O 1
ATOM 831 N N . THR A 1 108 ? 0.549 29.036 7.261 1.00 47.22 108 THR A N 1
ATOM 832 C CA . THR A 1 108 ? 0.750 29.014 5.808 1.00 47.22 108 THR A CA 1
ATOM 833 C C . THR A 1 108 ? 0.727 27.586 5.309 1.00 47.22 108 THR A C 1
ATOM 835 O O . THR A 1 108 ? 1.476 26.758 5.816 1.00 47.22 108 THR A O 1
ATOM 838 N N . HIS A 1 109 ? -0.050 27.329 4.269 1.00 52.25 109 HIS A N 1
ATOM 839 C CA . HIS A 1 109 ? -0.058 26.059 3.557 1.00 52.25 109 HIS A CA 1
ATOM 840 C C . HIS A 1 109 ? 0.147 26.365 2.071 1.00 52.25 109 HIS A C 1
ATOM 842 O O . HIS A 1 109 ? -0.270 27.417 1.585 1.00 52.25 109 HIS A O 1
ATOM 848 N N . SER A 1 110 ? 0.819 25.502 1.319 1.00 44.00 110 SER A N 1
ATOM 849 C CA . SER A 1 110 ? 0.851 25.658 -0.139 1.00 44.00 110 SER A CA 1
ATOM 850 C C . SER A 1 110 ? -0.563 25.425 -0.690 1.00 44.00 110 SER A C 1
ATOM 852 O O . SER A 1 110 ? -1.257 24.515 -0.241 1.00 44.00 110 SER A O 1
ATOM 854 N N . ASN A 1 111 ? -1.026 26.227 -1.658 1.00 37.94 111 ASN A N 1
ATOM 855 C CA . ASN A 1 111 ? -2.348 26.008 -2.268 1.00 37.94 111 ASN A CA 1
ATOM 856 C C . ASN A 1 111 ? -2.446 24.620 -2.923 1.00 37.94 111 ASN A C 1
ATOM 858 O O . ASN A 1 111 ? -3.532 24.057 -2.958 1.00 37.94 111 ASN A O 1
ATOM 862 N N . ASN A 1 112 ? -1.324 24.015 -3.334 1.00 36.94 112 ASN A N 1
ATOM 863 C CA . ASN A 1 112 ? -1.298 22.614 -3.777 1.00 36.94 112 ASN A CA 1
ATOM 864 C C . ASN A 1 112 ? -1.673 21.617 -2.671 1.00 36.94 112 ASN A C 1
ATOM 866 O O . ASN A 1 112 ? -2.205 20.554 -2.966 1.00 36.94 112 ASN A O 1
ATOM 870 N N . VAL A 1 113 ? -1.433 21.953 -1.403 1.00 34.47 113 VAL A N 1
ATOM 871 C CA . VAL A 1 113 ? -1.826 21.122 -0.260 1.00 34.47 113 VAL A CA 1
ATOM 872 C C . VAL A 1 113 ? -3.284 21.391 0.124 1.00 34.47 113 VAL A C 1
ATOM 874 O O . VAL A 1 113 ? -4.002 20.446 0.420 1.00 34.47 113 VAL A O 1
ATOM 877 N N . LEU A 1 114 ? -3.779 22.634 0.025 1.00 31.25 114 LEU A N 1
ATOM 878 C CA . LEU A 1 114 ? -5.183 22.940 0.349 1.00 31.25 114 LEU A CA 1
ATOM 879 C C . LEU A 1 114 ? -6.186 22.401 -0.689 1.00 31.25 114 LEU A C 1
ATOM 881 O O . LEU A 1 114 ? -7.236 21.911 -0.290 1.00 31.25 114 LEU A O 1
ATOM 885 N N . TYR A 1 115 ? -5.858 22.423 -1.989 1.00 26.59 115 TYR A N 1
ATOM 886 C CA . TYR A 1 115 ? -6.681 21.773 -3.027 1.00 26.59 115 TYR A CA 1
ATOM 887 C C . TYR A 1 115 ? -6.670 20.239 -2.926 1.00 26.59 115 TYR A C 1
ATOM 889 O O . TYR A 1 115 ? -7.572 19.594 -3.444 1.00 26.59 115 TYR A O 1
ATOM 897 N N . THR A 1 116 ? -5.676 19.660 -2.244 1.00 34.00 116 THR A N 1
ATOM 898 C CA . THR A 1 116 ? -5.607 18.213 -1.980 1.00 34.00 116 THR A CA 1
ATOM 899 C C . THR A 1 116 ? -6.287 17.840 -0.652 1.00 34.00 116 THR A C 1
ATOM 901 O O . THR A 1 116 ? -6.768 16.723 -0.506 1.00 34.00 116 THR A O 1
ATOM 904 N N . LEU A 1 117 ? -6.376 18.770 0.311 1.00 31.30 117 LEU A N 1
ATOM 905 C CA . LEU A 1 117 ? -6.974 18.541 1.637 1.00 31.30 117 LEU A CA 1
ATOM 906 C C . LEU A 1 117 ? -8.445 18.976 1.767 1.00 31.30 117 LEU A C 1
ATOM 908 O O . LEU A 1 117 ? -9.120 18.531 2.691 1.00 31.30 117 LEU A O 1
ATOM 912 N N . LEU A 1 118 ? -8.969 19.817 0.873 1.00 32.28 118 LEU A N 1
ATOM 913 C CA . LEU A 1 118 ? -10.394 20.153 0.814 1.00 32.28 118 LEU A CA 1
ATOM 914 C C . LEU A 1 118 ? -11.009 19.468 -0.410 1.00 32.28 118 LEU A C 1
ATOM 916 O O . LEU A 1 118 ? -10.825 19.921 -1.535 1.00 32.28 118 LEU A O 1
ATOM 920 N N . ASN A 1 119 ? -11.754 18.390 -0.154 1.00 34.53 119 ASN A N 1
ATOM 921 C CA . ASN A 1 119 ? -12.474 17.539 -1.110 1.00 34.53 119 ASN A CA 1
ATOM 922 C C . ASN A 1 119 ? -11.635 16.473 -1.841 1.00 34.53 119 ASN A C 1
ATOM 924 O O . ASN A 1 119 ? -11.617 16.405 -3.067 1.00 34.53 119 ASN A O 1
ATOM 928 N N . MET A 1 120 ? -11.089 15.515 -1.092 1.00 37.44 120 MET A N 1
ATOM 929 C CA . MET A 1 120 ? -11.431 14.130 -1.420 1.00 37.44 120 MET A CA 1
ATOM 930 C C . MET A 1 120 ? -12.468 13.666 -0.407 1.00 37.44 120 MET A C 1
ATOM 932 O O . MET A 1 120 ? -12.159 13.030 0.593 1.00 37.44 120 MET A O 1
ATOM 936 N N . ASP A 1 121 ? -13.725 13.994 -0.701 1.00 35.62 121 ASP A N 1
ATOM 937 C CA . ASP A 1 121 ? -14.764 12.994 -0.500 1.00 35.62 121 ASP A CA 1
ATOM 938 C C . ASP A 1 121 ? -14.237 11.772 -1.267 1.00 35.62 121 ASP A C 1
ATOM 940 O O . ASP A 1 121 ? -14.075 11.845 -2.492 1.00 35.62 121 ASP A O 1
ATOM 944 N N . THR A 1 122 ? -13.752 10.745 -0.559 1.00 41.41 122 THR A N 1
ATOM 945 C CA . THR A 1 122 ? -13.320 9.488 -1.174 1.00 41.41 122 THR A CA 1
ATOM 946 C C . THR A 1 122 ? -14.548 8.946 -1.860 1.00 41.41 122 THR A C 1
ATOM 948 O O . THR A 1 122 ? -15.379 8.285 -1.245 1.00 41.41 122 THR A O 1
ATOM 951 N N . SER A 1 123 ? -14.707 9.326 -3.122 1.00 40.31 123 SER A N 1
ATOM 952 C CA . SER A 1 123 ? -15.779 8.843 -3.950 1.00 40.31 123 SER A CA 1
ATOM 953 C C . SER A 1 123 ? -15.654 7.330 -3.941 1.00 40.31 123 SER A C 1
ATOM 955 O O . SER A 1 123 ? -14.717 6.770 -4.508 1.00 40.31 123 SER A O 1
ATOM 957 N N . THR A 1 124 ? -16.604 6.683 -3.274 1.00 55.53 124 THR A N 1
ATOM 958 C CA . THR A 1 124 ? -16.802 5.233 -3.243 1.00 55.53 124 THR A CA 1
ATOM 959 C C . THR A 1 124 ? -17.165 4.680 -4.624 1.00 55.53 124 THR A C 1
ATOM 961 O O . THR A 1 124 ? -17.470 3.500 -4.761 1.00 55.53 124 THR A O 1
ATOM 964 N N . SER A 1 125 ? -17.155 5.517 -5.670 1.00 75.81 125 SER A N 1
ATOM 965 C CA . SER A 1 125 ? -17.344 5.076 -7.040 1.00 75.81 125 SER A CA 1
ATOM 966 C C . SER A 1 125 ? -16.133 4.275 -7.506 1.00 75.81 125 SER A C 1
ATOM 968 O O . SER A 1 125 ? -14.991 4.735 -7.398 1.00 75.81 125 SER A O 1
ATOM 970 N N . SER A 1 126 ? -16.403 3.120 -8.100 1.00 90.44 126 SER A N 1
ATOM 971 C CA . SER A 1 126 ? -15.395 2.284 -8.736 1.00 90.44 126 SER A CA 1
ATOM 972 C C . SER A 1 126 ? -14.581 3.053 -9.782 1.00 90.44 126 SER A C 1
ATOM 974 O O . SER A 1 126 ? -15.116 3.891 -10.513 1.00 90.44 126 SER A O 1
ATOM 976 N N . PHE A 1 127 ? -13.302 2.723 -9.917 1.00 95.25 127 PHE A N 1
ATOM 977 C CA . PHE A 1 127 ? -12.417 3.272 -10.940 1.00 95.25 127 PHE A CA 1
ATOM 978 C C . PHE A 1 127 ? -11.424 2.220 -11.428 1.00 95.25 127 PHE A C 1
ATOM 980 O O . PHE A 1 127 ? -11.197 1.204 -10.782 1.00 95.25 127 PHE A O 1
ATOM 987 N N . THR A 1 128 ? -10.785 2.480 -12.564 1.00 96.81 128 THR A N 1
ATOM 988 C CA . THR A 1 128 ? -9.739 1.609 -13.108 1.00 96.81 128 THR A CA 1
ATOM 989 C C . THR A 1 128 ? -8.392 2.306 -13.090 1.00 96.81 128 THR A C 1
ATOM 991 O O . THR A 1 128 ? -8.311 3.497 -13.402 1.00 96.81 128 THR A O 1
ATOM 994 N N . LEU A 1 129 ? -7.334 1.556 -12.796 1.00 97.50 129 LEU A N 1
ATOM 995 C CA . LEU A 1 129 ? -5.954 1.979 -13.021 1.00 97.50 129 LEU A CA 1
ATOM 996 C C . LEU A 1 129 ? -5.272 1.030 -13.996 1.00 97.50 129 LEU A C 1
ATOM 998 O O . LEU A 1 129 ? -5.609 -0.153 -14.064 1.00 97.50 129 LEU A O 1
ATOM 1002 N N . GLN A 1 130 ? -4.303 1.559 -14.737 1.00 97.94 130 GLN A N 1
ATOM 1003 C CA . GLN A 1 130 ? -3.544 0.796 -15.715 1.00 97.94 130 GLN A CA 1
ATOM 1004 C C . GLN A 1 130 ? -2.049 0.904 -15.468 1.00 97.94 130 GLN A C 1
ATOM 1006 O O . GLN A 1 130 ? -1.561 1.984 -15.145 1.00 97.94 130 GLN A O 1
ATOM 1011 N N . ALA A 1 131 ? -1.332 -0.196 -15.678 1.00 97.81 131 ALA A N 1
ATOM 1012 C CA . ALA A 1 131 ? 0.122 -0.240 -15.658 1.00 97.81 131 ALA A CA 1
ATOM 1013 C C . ALA A 1 131 ? 0.661 -0.803 -16.973 1.00 97.81 131 ALA A C 1
ATOM 1015 O O . ALA A 1 131 ? 0.322 -1.916 -17.373 1.00 97.81 131 ALA A O 1
ATOM 1016 N N . ASN A 1 132 ? 1.525 -0.034 -17.633 1.00 98.25 132 ASN A N 1
ATOM 1017 C CA . ASN A 1 132 ? 2.225 -0.496 -18.826 1.00 98.25 132 ASN A CA 1
ATOM 1018 C C . ASN A 1 132 ? 3.264 -1.581 -18.473 1.00 98.25 132 ASN A C 1
ATOM 1020 O O . ASN A 1 132 ? 3.730 -1.627 -17.327 1.00 98.25 132 ASN A O 1
ATOM 1024 N N . PRO A 1 133 ? 3.668 -2.413 -19.449 1.00 98.38 133 PRO A N 1
ATOM 1025 C CA . PRO A 1 133 ? 4.775 -3.354 -19.294 1.00 98.38 133 PRO A CA 1
ATOM 1026 C C . PRO A 1 133 ? 6.056 -2.704 -18.746 1.00 98.38 133 PRO A C 1
ATOM 1028 O O . PRO A 1 133 ? 6.400 -1.573 -19.095 1.00 98.38 133 PRO A O 1
ATOM 1031 N N . GLY A 1 134 ? 6.783 -3.433 -17.898 1.00 97.62 134 GLY A N 1
ATOM 1032 C CA . GLY A 1 134 ? 8.035 -2.988 -17.277 1.00 97.62 134 GLY A CA 1
ATOM 1033 C C . GLY A 1 134 ? 7.892 -2.025 -16.090 1.00 97.62 134 GLY A C 1
ATOM 1034 O O . GLY A 1 134 ? 8.877 -1.385 -15.708 1.00 97.62 134 GLY A O 1
ATOM 1035 N N . THR A 1 135 ? 6.701 -1.910 -15.504 1.00 98.06 135 THR A N 1
ATOM 1036 C CA . THR A 1 135 ? 6.454 -1.093 -14.304 1.00 98.06 135 THR A CA 1
ATOM 1037 C C . THR A 1 135 ? 6.575 -1.922 -13.027 1.00 98.06 135 THR A C 1
ATOM 1039 O O . THR A 1 135 ? 6.120 -3.061 -12.991 1.00 98.06 135 THR A O 1
ATOM 1042 N N . ASP A 1 136 ? 7.181 -1.369 -11.972 1.00 98.19 136 ASP A N 1
ATOM 1043 C CA . ASP A 1 136 ? 7.329 -2.065 -10.686 1.00 98.19 136 ASP A CA 1
ATOM 1044 C C . ASP A 1 136 ? 7.590 -1.094 -9.515 1.00 98.19 136 ASP A C 1
ATOM 1046 O O . ASP A 1 136 ? 7.964 0.070 -9.708 1.00 98.19 136 ASP A O 1
ATOM 1050 N N . ILE A 1 137 ? 7.419 -1.603 -8.292 1.00 98.00 137 ILE A N 1
ATOM 1051 C CA . ILE A 1 137 ? 7.907 -1.013 -7.039 1.00 98.00 137 ILE A CA 1
ATOM 1052 C C . ILE A 1 137 ? 8.731 -2.082 -6.331 1.00 98.00 137 ILE A C 1
ATOM 1054 O O . ILE A 1 137 ? 8.182 -3.020 -5.746 1.00 98.00 137 ILE A O 1
ATOM 1058 N N . TRP A 1 138 ? 10.053 -1.958 -6.390 1.00 97.88 138 TRP A N 1
ATOM 1059 C CA . TRP A 1 138 ? 10.940 -2.980 -5.852 1.00 97.88 138 TRP A CA 1
ATOM 1060 C C . TRP A 1 138 ? 12.319 -2.434 -5.521 1.00 97.88 138 TRP A C 1
ATOM 1062 O O . TRP A 1 138 ? 12.869 -1.600 -6.239 1.00 97.88 138 TRP A O 1
ATOM 1072 N N . ARG A 1 139 ? 12.930 -2.949 -4.452 1.00 97.94 139 ARG A N 1
ATOM 1073 C CA . A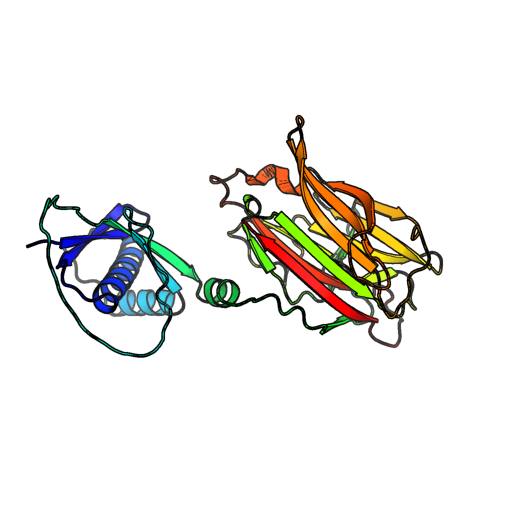RG A 1 139 ? 14.293 -2.574 -4.081 1.00 97.94 139 ARG A CA 1
ATOM 1074 C C . ARG A 1 139 ? 15.085 -3.785 -3.613 1.00 97.94 139 ARG A C 1
ATOM 1076 O O . ARG A 1 139 ? 14.790 -4.354 -2.569 1.00 97.94 139 ARG A O 1
ATOM 1083 N N . LYS A 1 140 ? 16.132 -4.154 -4.352 1.00 96.69 140 LYS A N 1
ATOM 1084 C CA . LYS A 1 140 ? 16.985 -5.309 -4.050 1.00 96.69 140 LYS A CA 1
ATOM 1085 C C . LYS A 1 140 ? 18.466 -4.934 -4.095 1.00 96.69 140 LYS A C 1
ATOM 1087 O O . LYS A 1 140 ? 18.918 -4.355 -5.089 1.00 96.69 140 LYS A O 1
ATOM 1092 N N . PRO A 1 141 ? 19.246 -5.290 -3.062 1.00 94.38 141 PRO A N 1
ATOM 1093 C CA . PRO A 1 141 ? 20.665 -4.991 -3.053 1.00 94.38 141 PRO A CA 1
ATOM 1094 C C . PRO A 1 141 ? 21.413 -5.803 -4.124 1.00 94.38 141 PRO A C 1
ATOM 1096 O O . PRO A 1 141 ? 20.981 -6.901 -4.484 1.00 94.38 141 PRO A O 1
ATOM 1099 N N . PRO A 1 142 ? 22.560 -5.301 -4.615 1.00 94.38 142 PRO A N 1
ATOM 1100 C CA . PRO A 1 142 ? 23.160 -4.014 -4.255 1.00 94.38 142 PRO A CA 1
ATOM 1101 C C . PRO A 1 142 ? 22.687 -2.825 -5.112 1.00 94.38 142 PRO A C 1
ATOM 1103 O O . PRO A 1 142 ? 22.946 -1.688 -4.739 1.00 94.38 142 PRO A O 1
ATOM 1106 N N . THR A 1 143 ? 22.026 -3.055 -6.250 1.00 94.00 143 THR A N 1
ATOM 1107 C CA . THR A 1 143 ? 21.842 -2.011 -7.281 1.00 94.00 143 THR A CA 1
ATOM 1108 C C . THR A 1 143 ? 20.408 -1.780 -7.740 1.00 94.00 143 THR A C 1
ATOM 1110 O O . THR A 1 143 ? 20.152 -0.811 -8.449 1.00 94.00 143 THR A O 1
ATOM 1113 N N . THR A 1 144 ? 19.462 -2.652 -7.393 1.00 95.88 144 THR A N 1
ATOM 1114 C CA . THR A 1 144 ? 18.102 -2.557 -7.933 1.00 95.88 144 THR A CA 1
ATOM 1115 C C . THR A 1 144 ? 17.256 -1.640 -7.058 1.00 95.88 144 THR A C 1
ATOM 1117 O O . THR A 1 144 ? 17.011 -1.948 -5.894 1.00 95.88 144 THR A O 1
ATOM 1120 N N . ASN A 1 145 ? 16.781 -0.536 -7.629 1.00 96.06 145 ASN A N 1
ATOM 1121 C CA . ASN A 1 145 ? 15.805 0.363 -7.020 1.00 96.06 145 ASN A CA 1
ATOM 1122 C C . ASN A 1 145 ? 14.844 0.834 -8.117 1.00 96.06 145 ASN A C 1
ATOM 1124 O O . ASN A 1 145 ? 15.217 1.641 -8.966 1.00 96.06 145 ASN A O 1
ATOM 1128 N N . VAL A 1 146 ? 13.645 0.264 -8.138 1.00 95.94 146 VAL A N 1
ATOM 1129 C CA . VAL A 1 146 ? 12.621 0.487 -9.156 1.00 95.94 146 VAL A CA 1
ATOM 1130 C C . VAL A 1 146 ? 11.423 1.155 -8.499 1.00 95.94 146 VAL A C 1
ATOM 1132 O O . VAL A 1 146 ? 10.902 0.676 -7.493 1.00 95.94 146 VAL A O 1
ATOM 1135 N N . TRP A 1 147 ? 11.009 2.274 -9.082 1.00 95.81 147 TRP A N 1
ATOM 1136 C CA . TRP A 1 147 ? 9.848 3.057 -8.679 1.00 95.81 147 TRP A CA 1
ATOM 1137 C C . TRP A 1 147 ? 9.196 3.631 -9.938 1.00 95.81 147 TRP A C 1
ATOM 1139 O O . TRP A 1 147 ? 9.334 4.810 -10.256 1.00 95.81 147 TRP A O 1
ATOM 1149 N N . SER A 1 148 ? 8.605 2.745 -10.737 1.00 95.94 148 SER A N 1
ATOM 1150 C CA . SER A 1 148 ? 8.053 3.075 -12.058 1.00 95.94 148 SER A CA 1
ATOM 1151 C C . SER A 1 148 ? 6.566 2.758 -12.192 1.00 95.94 148 SER A C 1
ATOM 1153 O O . SER A 1 148 ? 5.974 3.083 -13.221 1.00 95.94 148 SER A O 1
ATOM 1155 N N . ALA A 1 149 ? 5.952 2.140 -11.179 1.00 96.44 149 ALA A N 1
ATOM 1156 C CA . ALA A 1 149 ? 4.506 1.972 -11.139 1.00 96.44 149 ALA A CA 1
ATOM 1157 C C . ALA A 1 149 ? 3.795 3.338 -11.173 1.00 96.44 149 ALA A C 1
ATOM 1159 O O . ALA A 1 149 ? 4.240 4.278 -10.508 1.00 96.44 149 ALA A O 1
ATOM 1160 N N . PRO A 1 150 ? 2.696 3.475 -11.932 1.00 94.44 150 PRO A N 1
ATOM 1161 C CA . PRO A 1 150 ? 1.922 4.704 -11.948 1.00 94.44 150 PRO A CA 1
ATOM 1162 C C . PRO A 1 150 ? 1.238 4.913 -10.595 1.00 94.44 150 PRO A C 1
ATOM 1164 O O . PRO A 1 150 ? 0.510 4.047 -10.112 1.00 94.44 150 PRO A O 1
ATOM 1167 N N . ILE A 1 151 ? 1.446 6.087 -9.999 1.00 91.69 151 ILE A N 1
ATOM 1168 C CA . ILE A 1 151 ? 0.843 6.473 -8.720 1.00 91.69 151 ILE A CA 1
ATOM 1169 C C . ILE A 1 151 ? -0.161 7.590 -8.969 1.00 91.69 151 ILE A C 1
ATOM 1171 O O . ILE A 1 151 ? 0.152 8.613 -9.576 1.00 91.69 151 ILE A O 1
ATOM 1175 N N . SER A 1 152 ? -1.391 7.379 -8.512 1.00 92.06 152 SER A N 1
ATOM 1176 C CA . SER A 1 152 ? -2.480 8.348 -8.608 1.00 92.06 152 SER A CA 1
ATOM 1177 C C . SER A 1 152 ? -3.474 8.126 -7.470 1.00 92.06 152 SER A C 1
ATOM 1179 O O . SER A 1 152 ? -3.383 7.127 -6.758 1.00 92.06 152 SER A O 1
ATOM 1181 N N . ARG A 1 153 ? -4.434 9.048 -7.306 1.00 92.69 153 ARG A N 1
ATOM 1182 C CA . ARG A 1 153 ? -5.466 8.985 -6.251 1.00 92.69 153 ARG A CA 1
ATOM 1183 C C . ARG A 1 153 ? -4.874 8.890 -4.841 1.00 92.69 153 ARG A C 1
ATOM 1185 O O . ARG A 1 153 ? -5.424 8.228 -3.973 1.00 92.69 153 ARG A O 1
ATOM 1192 N N . THR A 1 154 ? -3.741 9.546 -4.629 1.00 94.25 154 THR A N 1
ATOM 1193 C CA . THR A 1 154 ? -3.052 9.558 -3.343 1.00 94.25 154 THR A CA 1
ATOM 1194 C C . THR A 1 154 ? -3.855 10.336 -2.304 1.00 94.25 154 THR A C 1
ATOM 1196 O O . THR A 1 154 ? -4.205 11.493 -2.533 1.00 94.25 154 THR A O 1
ATOM 1199 N N . SER A 1 155 ? -4.103 9.713 -1.153 1.00 95.38 155 SER A N 1
ATOM 1200 C CA . SER A 1 155 ? -4.548 10.386 0.068 1.00 95.38 155 SER A CA 1
ATOM 1201 C C . SER A 1 155 ? -3.333 10.655 0.952 1.00 95.38 155 SER A C 1
ATOM 1203 O O . SER A 1 155 ? -2.549 9.741 1.212 1.00 95.38 155 SER A O 1
ATOM 1205 N N . THR A 1 156 ? -3.178 11.895 1.412 1.00 95.88 156 THR A N 1
ATOM 1206 C CA . THR A 1 156 ? -2.033 12.322 2.225 1.00 95.88 156 THR A CA 1
ATOM 1207 C C . THR A 1 156 ? -2.509 12.914 3.543 1.00 95.88 156 THR A C 1
ATOM 1209 O O . THR A 1 156 ? -3.370 13.793 3.560 1.00 95.88 156 THR A O 1
ATOM 1212 N N . GLY A 1 157 ? -1.884 12.500 4.640 1.00 95.50 157 GLY A N 1
ATOM 1213 C CA . GLY A 1 157 ? -2.109 13.056 5.972 1.00 95.50 157 GLY A CA 1
ATOM 1214 C C . GLY A 1 157 ? -0.876 12.903 6.854 1.00 95.50 157 GLY A C 1
ATOM 1215 O O . GLY A 1 157 ? 0.103 12.265 6.466 1.00 95.50 157 GLY A O 1
ATOM 1216 N N . PHE A 1 158 ? -0.897 13.496 8.048 1.00 96.62 158 PHE A N 1
ATOM 1217 C CA . PHE A 1 158 ? 0.162 13.252 9.029 1.00 96.62 158 PHE A CA 1
ATOM 1218 C C . PHE A 1 158 ? 0.194 11.773 9.404 1.00 96.62 158 PHE A C 1
ATOM 1220 O O . PHE A 1 158 ? -0.854 11.176 9.657 1.00 96.62 158 PHE A O 1
ATOM 1227 N N . LEU A 1 159 ? 1.393 11.195 9.486 1.00 97.44 159 LEU A N 1
ATOM 1228 C CA . LEU A 1 159 ? 1.582 9.777 9.805 1.00 97.44 159 LEU A CA 1
ATOM 1229 C C . LEU A 1 159 ? 0.870 9.398 11.116 1.00 97.44 159 LEU A C 1
ATOM 1231 O O . LEU A 1 159 ? 0.096 8.442 11.156 1.00 97.44 159 LEU A O 1
ATOM 1235 N N . LYS A 1 160 ? 1.007 10.242 12.146 1.00 96.88 160 LYS A N 1
ATOM 1236 C CA . LYS A 1 160 ? 0.356 10.081 13.455 1.00 96.88 160 LYS A CA 1
ATOM 1237 C C . LYS A 1 160 ? -1.180 10.100 13.412 1.00 96.88 160 LYS A C 1
ATOM 1239 O O . LYS A 1 160 ? -1.848 9.634 14.335 1.00 96.88 160 LYS A O 1
ATOM 1244 N N . LYS A 1 161 ? -1.765 10.650 12.345 1.00 96.88 161 LYS A N 1
ATOM 1245 C CA . LYS A 1 161 ? -3.218 10.738 12.149 1.00 96.88 161 LYS A CA 1
ATOM 1246 C C . LYS A 1 161 ? -3.795 9.584 11.345 1.00 96.88 161 LYS A C 1
ATOM 1248 O O . LYS A 1 161 ? -5.015 9.471 11.286 1.00 96.88 161 LYS A O 1
ATOM 1253 N N . PHE A 1 162 ? -2.963 8.730 10.752 1.00 98.38 162 PHE A N 1
ATOM 1254 C CA . PHE A 1 162 ? -3.437 7.567 10.010 1.00 98.38 162 PHE A CA 1
ATOM 1255 C C . PHE A 1 162 ? -4.254 6.632 10.911 1.00 98.38 162 PHE A C 1
ATOM 1257 O O . PHE A 1 162 ? -3.837 6.329 12.032 1.00 98.38 162 PHE A O 1
ATOM 1264 N N . LYS A 1 163 ? -5.418 6.179 10.432 1.00 98.50 163 LYS A N 1
ATOM 1265 C CA . LYS A 1 163 ? -6.250 5.174 11.110 1.00 98.50 163 LYS A CA 1
ATOM 1266 C C . LYS A 1 163 ? -6.340 3.895 10.301 1.00 98.50 163 LYS A C 1
ATOM 1268 O O . LYS A 1 163 ? -6.006 2.836 10.822 1.00 98.50 163 LYS A O 1
ATOM 1273 N N . SER A 1 164 ? -6.753 3.985 9.044 1.00 98.69 164 SER A N 1
ATOM 1274 C CA . SER A 1 164 ? -6.814 2.821 8.166 1.00 98.69 164 SER A CA 1
ATOM 1275 C C . SER A 1 164 ? -6.827 3.206 6.692 1.00 98.69 164 SER A C 1
ATOM 1277 O O . SER A 1 164 ? -7.119 4.342 6.322 1.00 98.69 164 SER A O 1
ATOM 1279 N N . ALA A 1 165 ? -6.511 2.235 5.845 1.00 98.69 165 ALA A N 1
ATOM 1280 C CA . ALA A 1 165 ? -6.698 2.275 4.410 1.00 98.69 165 ALA A CA 1
ATOM 1281 C C . ALA A 1 165 ? -7.264 0.935 3.947 1.00 98.69 165 ALA A C 1
ATOM 1283 O O . ALA A 1 165 ? -6.656 -0.108 4.190 1.00 98.69 165 ALA A O 1
ATOM 1284 N N . ARG A 1 166 ? -8.405 0.969 3.264 1.00 98.38 166 ARG A N 1
ATOM 1285 C CA . ARG A 1 166 ? -9.101 -0.204 2.737 1.00 98.38 166 ARG A CA 1
ATOM 1286 C C . ARG A 1 166 ? -9.167 -0.120 1.222 1.00 98.38 166 ARG A C 1
ATOM 1288 O O . ARG A 1 166 ? -9.412 0.948 0.661 1.00 98.38 166 ARG A O 1
ATOM 1295 N N . VAL A 1 167 ? -8.948 -1.249 0.561 1.00 98.12 167 VAL A N 1
ATOM 1296 C CA . VAL A 1 167 ? -9.062 -1.365 -0.890 1.00 98.12 167 VAL A CA 1
ATOM 1297 C C . VAL A 1 167 ? -9.820 -2.632 -1.253 1.00 98.12 167 VAL A C 1
ATOM 1299 O O . VAL A 1 167 ? -9.558 -3.684 -0.674 1.00 98.12 167 VAL A O 1
ATOM 1302 N N . THR A 1 168 ? -10.711 -2.543 -2.236 1.00 97.62 168 THR A N 1
ATOM 1303 C CA . THR A 1 168 ? -11.361 -3.702 -2.860 1.00 97.62 168 THR A CA 1
ATOM 1304 C C . THR A 1 168 ? -11.098 -3.656 -4.355 1.00 97.62 168 THR A C 1
ATOM 1306 O O . THR A 1 168 ? -11.452 -2.672 -5.005 1.00 97.62 168 THR A O 1
ATOM 1309 N N . PHE A 1 169 ? -10.463 -4.686 -4.916 1.00 98.06 169 PHE A N 1
ATOM 1310 C CA . PHE A 1 169 ? -10.020 -4.653 -6.312 1.00 98.06 169 PHE A CA 1
ATOM 1311 C C . PHE A 1 169 ? -9.929 -6.034 -6.968 1.00 98.06 169 PHE A C 1
ATOM 1313 O O . PHE A 1 169 ? -9.918 -7.070 -6.302 1.00 98.06 169 PHE A O 1
ATOM 1320 N N . TRP A 1 170 ? -9.847 -6.044 -8.297 1.00 98.00 170 TRP A N 1
ATOM 1321 C CA . TRP A 1 170 ? -9.483 -7.222 -9.083 1.00 98.00 170 TRP A CA 1
ATOM 1322 C C . TRP A 1 170 ? -8.812 -6.827 -10.403 1.00 98.00 170 TRP A C 1
ATOM 1324 O O . TRP A 1 170 ? -9.051 -5.738 -10.921 1.00 98.00 170 TRP A O 1
ATOM 1334 N N . ALA A 1 171 ? -8.000 -7.717 -10.972 1.00 97.62 171 ALA A N 1
ATOM 1335 C CA . ALA A 1 171 ? -7.452 -7.565 -12.316 1.00 97.62 171 ALA A CA 1
ATOM 1336 C C . ALA A 1 171 ? -7.351 -8.932 -13.024 1.00 97.62 171 ALA A C 1
ATOM 1338 O O . ALA A 1 171 ? -7.302 -9.971 -12.362 1.00 97.62 171 ALA A O 1
ATOM 1339 N N . PRO A 1 172 ? -7.320 -8.972 -14.366 1.00 95.50 172 PRO A N 1
ATOM 1340 C CA . PRO A 1 172 ? -7.099 -10.198 -15.122 1.00 95.50 172 PRO A CA 1
ATOM 1341 C C . PRO A 1 172 ? -5.602 -10.548 -15.139 1.00 95.50 172 PRO A C 1
ATOM 1343 O O . PRO A 1 172 ? -4.878 -10.220 -16.082 1.00 95.50 172 PRO A O 1
ATOM 1346 N N . TRP A 1 173 ? -5.142 -11.192 -14.066 1.00 96.88 173 TRP A N 1
ATOM 1347 C CA . TRP A 1 173 ? -3.753 -11.628 -13.897 1.00 96.88 173 TRP A CA 1
ATOM 1348 C C . TRP A 1 173 ? -3.338 -12.542 -15.051 1.00 96.88 173 TRP A C 1
ATOM 1350 O O . TRP A 1 173 ? -3.937 -13.597 -15.259 1.00 96.88 173 TRP A O 1
ATOM 1360 N N . THR A 1 174 ? -2.348 -12.115 -15.825 1.00 96.88 174 THR A N 1
ATOM 1361 C CA . THR A 1 174 ? -1.943 -12.801 -17.064 1.00 96.88 174 THR A CA 1
ATOM 1362 C C . THR A 1 174 ? -0.439 -12.976 -17.147 1.00 96.88 174 THR A C 1
ATOM 1364 O O . THR A 1 174 ? 0.024 -13.973 -17.693 1.00 96.88 174 THR A O 1
ATOM 1367 N N . GLU A 1 175 ? 0.316 -12.058 -16.547 1.00 98.06 175 GLU A N 1
ATOM 1368 C CA . GLU A 1 175 ? 1.769 -12.043 -16.610 1.00 98.06 175 GLU A CA 1
ATOM 1369 C C . GLU A 1 175 ? 2.385 -12.246 -15.234 1.00 98.06 175 GLU A C 1
ATOM 1371 O O . GLU A 1 175 ? 1.860 -11.801 -14.207 1.00 98.06 175 GLU A O 1
ATOM 1376 N N . ARG A 1 176 ? 3.541 -12.916 -15.206 1.00 97.69 176 ARG A N 1
ATOM 1377 C CA . ARG A 1 176 ? 4.293 -13.127 -13.968 1.00 97.69 176 ARG A CA 1
ATOM 1378 C C . ARG A 1 176 ? 4.587 -11.774 -13.312 1.00 97.69 176 ARG A C 1
ATOM 1380 O O . ARG A 1 176 ? 5.166 -10.885 -13.930 1.00 97.69 176 ARG A O 1
ATOM 1387 N N . TYR A 1 177 ? 4.243 -11.680 -12.033 1.00 98.19 177 TYR A N 1
ATOM 1388 C CA . TYR A 1 177 ? 4.349 -10.497 -11.183 1.00 98.19 177 TYR A CA 1
ATOM 1389 C C . TYR A 1 177 ? 3.384 -9.356 -11.507 1.00 98.19 177 TYR A C 1
ATOM 1391 O O . TYR A 1 177 ? 3.617 -8.244 -11.036 1.00 98.19 177 TYR A O 1
ATOM 1399 N N . ASP A 1 178 ? 2.303 -9.595 -12.256 1.00 98.75 178 ASP A N 1
ATOM 1400 C CA . ASP A 1 178 ? 1.173 -8.659 -12.284 1.00 98.75 178 ASP A CA 1
ATOM 1401 C C . ASP A 1 178 ? 0.743 -8.328 -10.847 1.00 98.75 178 ASP A C 1
ATOM 1403 O O . ASP A 1 178 ? 0.564 -9.230 -10.024 1.00 98.75 178 ASP A O 1
ATOM 1407 N N . GLN A 1 179 ? 0.595 -7.039 -10.542 1.00 98.75 179 GLN A N 1
ATOM 1408 C CA . GLN A 1 179 ? 0.353 -6.539 -9.191 1.00 98.75 179 GLN A CA 1
ATOM 1409 C C . GLN A 1 179 ? -0.817 -5.562 -9.158 1.00 98.75 179 GLN A C 1
ATOM 1411 O O . GLN A 1 179 ? -0.910 -4.667 -10.001 1.00 98.75 179 GLN A O 1
ATOM 1416 N N . ALA A 1 180 ? -1.644 -5.659 -8.118 1.00 98.81 180 ALA A N 1
ATOM 1417 C CA . ALA A 1 180 ? -2.532 -4.574 -7.714 1.00 98.81 180 ALA A CA 1
ATOM 1418 C C . ALA A 1 180 ? -2.779 -4.580 -6.198 1.00 98.81 180 ALA A C 1
ATOM 1420 O O . ALA A 1 180 ? -2.691 -5.634 -5.570 1.00 98.81 180 ALA A O 1
ATOM 1421 N N . GLY A 1 181 ? -3.080 -3.422 -5.603 1.00 98.69 181 GLY A N 1
ATOM 1422 C CA . GLY A 1 181 ? -3.356 -3.311 -4.166 1.00 98.69 181 GLY A CA 1
ATOM 1423 C C . GLY A 1 181 ? -3.209 -1.899 -3.604 1.00 98.69 181 GLY A C 1
ATOM 1424 O O . GLY A 1 181 ? -3.750 -0.953 -4.167 1.00 98.69 181 GLY A O 1
ATOM 1425 N N . LEU A 1 182 ? -2.477 -1.761 -2.500 1.00 98.62 182 LEU A N 1
ATOM 1426 C CA . LEU A 1 182 ? -2.131 -0.508 -1.829 1.00 98.62 182 LEU A CA 1
ATOM 1427 C C . LEU A 1 182 ? -0.618 -0.292 -1.809 1.00 98.62 182 LEU A C 1
ATOM 1429 O O . LEU A 1 182 ? 0.160 -1.236 -1.663 1.00 98.62 182 LEU A O 1
ATOM 1433 N N . VAL A 1 183 ? -0.216 0.975 -1.854 1.00 98.69 183 VAL A N 1
ATOM 1434 C CA . VAL A 1 183 ? 1.123 1.432 -1.483 1.00 98.69 183 VAL A CA 1
ATOM 1435 C C . VAL A 1 183 ? 1.020 2.550 -0.444 1.00 98.69 183 VAL A C 1
ATOM 1437 O O . VAL A 1 183 ? 0.225 3.479 -0.580 1.00 98.69 183 VAL A O 1
ATOM 1440 N N . LEU A 1 184 ? 1.814 2.423 0.614 1.00 98.62 184 LEU A N 1
ATOM 1441 C CA . LEU A 1 184 ? 1.942 3.335 1.741 1.00 98.62 184 LEU A CA 1
ATOM 1442 C C . LEU A 1 184 ? 3.377 3.866 1.753 1.00 98.62 184 LEU A C 1
ATOM 1444 O O . LEU A 1 184 ? 4.334 3.090 1.785 1.00 98.62 184 LEU A O 1
ATOM 1448 N N . VAL A 1 185 ? 3.534 5.184 1.732 1.00 97.94 185 VAL A N 1
ATOM 1449 C CA . VAL A 1 185 ? 4.836 5.851 1.661 1.00 97.94 185 VAL A CA 1
ATOM 1450 C C . VAL A 1 185 ? 4.957 6.847 2.811 1.00 97.94 185 VAL A C 1
ATOM 1452 O O . VAL A 1 185 ? 4.449 7.968 2.699 1.00 97.94 185 VAL A O 1
ATOM 1455 N N . PRO A 1 186 ? 5.600 6.475 3.933 1.00 96.94 186 PRO A N 1
ATOM 1456 C CA . PRO A 1 186 ? 5.977 7.455 4.936 1.00 96.94 186 PRO A CA 1
ATOM 1457 C C . PRO A 1 186 ? 7.120 8.311 4.381 1.00 96.94 186 PRO A C 1
ATOM 1459 O O . PRO A 1 186 ? 8.110 7.803 3.848 1.00 96.94 186 PRO A O 1
ATOM 1462 N N . ARG A 1 187 ? 7.000 9.629 4.512 1.00 93.94 187 ARG A N 1
ATOM 1463 C CA . ARG A 1 187 ? 8.062 10.568 4.138 1.00 93.94 187 ARG A CA 1
ATOM 1464 C C . ARG A 1 187 ? 8.074 11.779 5.052 1.00 93.94 187 ARG A C 1
ATOM 1466 O O . ARG A 1 187 ? 7.074 12.117 5.684 1.00 93.94 187 ARG A O 1
ATOM 1473 N N . ARG A 1 188 ? 9.200 12.490 5.053 1.00 92.50 188 ARG A N 1
ATOM 1474 C CA . ARG A 1 188 ? 9.293 13.800 5.698 1.00 92.50 188 ARG A CA 1
ATOM 1475 C C . ARG A 1 188 ? 8.272 14.755 5.087 1.00 92.50 188 ARG A C 1
ATOM 1477 O O . ARG A 1 188 ? 8.140 14.827 3.862 1.00 92.50 188 ARG A O 1
ATOM 1484 N N . ALA A 1 189 ? 7.608 15.540 5.930 1.00 89.94 189 ALA A N 1
ATOM 1485 C CA . ALA A 1 189 ? 6.660 16.563 5.486 1.00 89.94 189 ALA A CA 1
ATOM 1486 C C . ALA A 1 189 ? 7.312 17.606 4.552 1.00 89.94 189 ALA A C 1
ATOM 1488 O O . ALA A 1 189 ? 6.652 18.168 3.680 1.00 89.94 189 ALA A O 1
ATOM 1489 N N . SER A 1 190 ? 8.621 17.832 4.710 1.00 85.81 190 SER A N 1
ATOM 1490 C CA . SER A 1 190 ? 9.435 18.721 3.876 1.00 85.81 190 SER A CA 1
ATOM 1491 C C . SER A 1 190 ? 9.869 18.116 2.535 1.00 85.81 190 SER A C 1
ATOM 1493 O O . SER A 1 190 ? 10.309 18.861 1.658 1.00 85.81 190 SER A O 1
ATOM 1495 N N . SER A 1 191 ? 9.760 16.796 2.357 1.00 85.81 191 SER A N 1
ATOM 1496 C CA . SER A 1 191 ? 10.132 16.118 1.114 1.00 85.81 191 SER A CA 1
ATOM 1497 C C . SER A 1 191 ? 9.056 16.272 0.046 1.00 85.81 191 SER A C 1
ATOM 1499 O O . SER A 1 191 ? 7.860 16.321 0.341 1.00 85.81 191 SER A O 1
ATOM 1501 N N . SER A 1 192 ? 9.488 16.290 -1.216 1.00 78.12 192 SER A N 1
ATOM 1502 C CA . SER A 1 192 ? 8.569 16.271 -2.357 1.00 78.12 192 SER A CA 1
ATOM 1503 C C . SER A 1 192 ? 7.759 14.964 -2.392 1.00 78.12 192 SER A C 1
ATOM 1505 O O . SER A 1 192 ? 8.252 13.936 -1.918 1.00 78.12 192 SER A O 1
ATOM 1507 N N . PRO A 1 193 ? 6.536 14.975 -2.953 1.00 76.31 193 PRO A N 1
ATOM 1508 C CA . PRO A 1 193 ? 5.751 13.761 -3.149 1.00 76.31 193 PRO A CA 1
ATOM 1509 C C . PRO A 1 193 ? 6.501 12.713 -3.991 1.00 76.31 193 PRO A C 1
ATOM 1511 O O . PRO A 1 193 ? 7.268 13.083 -4.885 1.00 76.31 193 PRO A O 1
ATOM 1514 N N . PRO A 1 194 ? 6.250 11.411 -3.773 1.00 69.50 194 PRO A N 1
ATOM 1515 C CA . PRO A 1 194 ? 6.979 10.310 -4.404 1.00 69.50 194 PRO A CA 1
ATOM 1516 C C . PRO A 1 194 ? 6.565 10.061 -5.867 1.00 69.50 194 PRO A C 1
ATOM 1518 O O . PRO A 1 194 ? 6.570 8.932 -6.338 1.00 69.50 194 PRO A O 1
ATOM 1521 N N . THR A 1 195 ? 6.181 11.091 -6.622 1.00 67.00 195 THR A N 1
ATOM 1522 C CA . THR A 1 195 ? 5.782 10.944 -8.034 1.00 67.00 195 THR A CA 1
ATOM 1523 C C . THR A 1 195 ? 6.968 10.947 -8.998 1.00 67.00 195 THR A C 1
ATOM 1525 O O . THR A 1 195 ? 6.826 10.511 -10.135 1.00 67.00 195 THR A O 1
ATOM 1528 N N . THR A 1 196 ? 8.125 11.466 -8.576 1.00 62.12 196 THR A N 1
ATOM 1529 C CA . THR A 1 196 ? 9.303 11.673 -9.443 1.00 62.12 196 THR A CA 1
ATOM 1530 C C . THR A 1 196 ? 10.550 10.918 -8.999 1.00 62.12 196 THR A C 1
ATOM 1532 O O . THR A 1 196 ? 11.379 10.590 -9.841 1.00 62.12 196 THR A O 1
ATOM 1535 N N . GLU A 1 197 ? 10.693 10.622 -7.706 1.00 77.75 197 GLU A N 1
ATOM 1536 C CA . GLU A 1 197 ? 11.846 9.908 -7.148 1.00 77.75 197 GLU A CA 1
ATOM 1537 C C . GLU A 1 197 ? 11.378 8.775 -6.236 1.00 77.75 197 GLU A C 1
ATOM 1539 O O . GLU A 1 197 ? 10.326 8.870 -5.599 1.00 77.75 197 GLU A O 1
ATOM 1544 N N . ALA A 1 198 ? 12.174 7.704 -6.170 1.00 87.62 198 ALA A N 1
ATOM 1545 C CA . ALA A 1 198 ? 11.901 6.596 -5.268 1.00 87.62 198 ALA A CA 1
ATOM 1546 C C . ALA A 1 198 ? 11.952 7.096 -3.812 1.00 87.62 198 ALA A C 1
ATOM 1548 O O . ALA A 1 198 ? 12.978 7.652 -3.408 1.00 87.62 198 ALA A O 1
ATOM 1549 N N . PRO A 1 199 ? 10.895 6.891 -3.009 1.00 92.31 199 PRO A N 1
ATOM 1550 C CA . PRO A 1 199 ? 10.878 7.344 -1.628 1.00 92.31 199 PRO A CA 1
ATOM 1551 C C . PRO A 1 199 ? 11.884 6.571 -0.783 1.00 92.31 199 PRO A C 1
ATOM 1553 O O . PRO A 1 199 ? 12.272 5.453 -1.122 1.00 92.31 199 PRO A O 1
ATOM 1556 N N . GLU A 1 200 ? 12.279 7.146 0.352 1.00 91.38 200 GLU A N 1
ATOM 1557 C CA . GLU A 1 200 ? 13.201 6.501 1.290 1.00 91.38 200 GLU A CA 1
ATOM 1558 C C . GLU A 1 200 ? 12.661 5.140 1.742 1.00 91.38 200 GLU A C 1
ATOM 1560 O O . GLU A 1 200 ? 13.346 4.126 1.589 1.00 91.38 200 GLU A O 1
ATOM 1565 N N . LYS A 1 201 ? 11.401 5.121 2.189 1.00 95.88 201 LYS A N 1
ATOM 1566 C CA . LYS A 1 201 ? 10.722 3.947 2.730 1.00 95.88 201 LYS A CA 1
ATOM 1567 C C . LYS A 1 201 ? 9.356 3.761 2.072 1.00 95.88 201 LYS A C 1
ATOM 1569 O O . LYS A 1 201 ? 8.718 4.736 1.677 1.00 95.88 201 LYS A O 1
ATOM 1574 N N . TRP A 1 202 ? 8.892 2.522 1.965 1.00 98.12 202 TRP A N 1
ATOM 1575 C CA . TRP A 1 202 ? 7.548 2.212 1.469 1.00 98.12 202 TRP A CA 1
ATOM 1576 C C . TRP A 1 202 ? 7.070 0.837 1.937 1.00 98.12 202 TRP A C 1
ATOM 1578 O O . TRP A 1 202 ? 7.861 -0.046 2.264 1.00 98.12 202 TRP A O 1
ATOM 1588 N N . LEU A 1 203 ? 5.756 0.653 1.953 1.00 98.75 203 LEU A N 1
ATOM 1589 C CA . LEU A 1 203 ? 5.072 -0.614 2.173 1.00 98.75 203 LEU A CA 1
ATOM 1590 C C . LEU A 1 203 ? 4.082 -0.800 1.024 1.00 98.75 203 LEU A C 1
ATOM 1592 O O . LEU A 1 203 ? 3.294 0.098 0.753 1.00 98.75 203 LEU A O 1
ATOM 1596 N N . LYS A 1 204 ? 4.094 -1.952 0.356 1.00 98.75 204 LYS A N 1
ATOM 1597 C CA . LYS A 1 204 ? 3.017 -2.336 -0.566 1.00 98.75 204 LYS A CA 1
ATOM 1598 C C . LYS A 1 204 ? 2.348 -3.615 -0.098 1.00 98.75 204 LYS A C 1
ATOM 1600 O O . LYS A 1 204 ? 3.011 -4.491 0.453 1.00 98.75 204 LYS A O 1
ATOM 1605 N N . THR A 1 205 ? 1.050 -3.725 -0.329 1.00 98.88 205 THR A N 1
ATOM 1606 C CA . THR A 1 205 ? 0.284 -4.944 -0.066 1.00 98.88 205 THR A CA 1
ATOM 1607 C C . THR A 1 205 ? -0.803 -5.116 -1.113 1.00 98.88 205 THR A C 1
ATOM 1609 O O . THR A 1 205 ? -1.340 -4.127 -1.604 1.00 98.88 205 THR A O 1
ATOM 1612 N N . GLY A 1 206 ? -1.101 -6.346 -1.510 1.00 98.56 206 GLY A N 1
ATOM 1613 C CA . GLY A 1 206 ? -1.946 -6.582 -2.667 1.00 98.56 206 GLY A CA 1
ATOM 1614 C C . GLY A 1 206 ? -2.006 -8.032 -3.108 1.00 98.56 206 GLY A C 1
ATOM 1615 O O . GLY A 1 206 ? -1.653 -8.952 -2.368 1.00 98.56 206 GLY A O 1
ATOM 1616 N N . ILE A 1 207 ? -2.428 -8.202 -4.356 1.00 98.62 207 ILE A N 1
ATOM 1617 C CA . ILE A 1 207 ? -2.238 -9.432 -5.112 1.00 98.62 207 ILE A CA 1
ATOM 1618 C C . ILE A 1 207 ? -0.998 -9.293 -5.977 1.00 98.62 207 ILE A C 1
ATOM 1620 O O . ILE A 1 207 ? -0.787 -8.252 -6.597 1.00 98.62 207 ILE A O 1
ATOM 1624 N N . GLU A 1 208 ? -0.216 -10.364 -6.036 1.00 98.56 208 GLU A N 1
ATOM 1625 C CA . GLU A 1 208 ? 0.877 -10.540 -6.982 1.00 98.56 208 GLU A CA 1
ATOM 1626 C C . GLU A 1 208 ? 0.733 -11.894 -7.681 1.00 98.56 208 GLU A C 1
ATOM 1628 O O . GLU A 1 208 ? 0.576 -12.930 -7.030 1.00 98.56 208 GLU A O 1
ATOM 1633 N N . TYR A 1 209 ? 0.744 -11.895 -9.013 1.00 98.38 209 TYR A N 1
ATOM 1634 C CA . TYR A 1 209 ? 0.596 -13.119 -9.792 1.00 98.38 209 TYR A CA 1
ATOM 1635 C C . TYR A 1 209 ? 1.906 -13.902 -9.819 1.00 98.38 209 TYR A C 1
ATOM 1637 O O . TYR A 1 209 ? 2.897 -13.486 -10.424 1.00 98.38 209 TYR A O 1
ATOM 1645 N N . TYR A 1 210 ? 1.932 -15.048 -9.150 1.00 97.12 210 TYR A N 1
ATOM 1646 C CA . TYR A 1 210 ? 3.147 -15.828 -8.974 1.00 97.12 210 TYR A CA 1
ATOM 1647 C C . TYR A 1 210 ? 2.827 -17.319 -8.857 1.00 97.12 210 TYR A C 1
ATOM 1649 O O . TYR A 1 210 ? 1.837 -17.708 -8.240 1.00 97.12 210 TYR A O 1
ATOM 1657 N N . HIS A 1 211 ? 3.670 -18.159 -9.469 1.00 94.81 211 HIS A N 1
ATOM 1658 C CA . HIS A 1 211 ? 3.394 -19.589 -9.664 1.00 94.81 211 HIS A CA 1
ATOM 1659 C C . HIS A 1 211 ? 2.032 -19.851 -10.330 1.00 94.81 211 HIS A C 1
ATOM 1661 O O . HIS A 1 211 ? 1.263 -20.694 -9.875 1.00 94.81 211 HIS A O 1
ATOM 1667 N N . ASP A 1 212 ? 1.743 -19.099 -11.398 1.00 95.19 212 ASP A N 1
ATOM 1668 C CA . ASP A 1 212 ? 0.527 -19.220 -12.213 1.00 95.19 212 ASP A CA 1
ATOM 1669 C C . ASP A 1 212 ? -0.784 -19.063 -11.422 1.00 95.19 212 ASP A C 1
ATOM 1671 O O . ASP A 1 212 ? -1.831 -19.585 -11.808 1.00 95.19 212 ASP A O 1
ATOM 1675 N N . GLN A 1 213 ? -0.730 -18.354 -10.287 1.00 95.88 213 GLN A N 1
ATOM 1676 C CA . GLN A 1 213 ? -1.878 -18.079 -9.429 1.00 95.88 213 GLN A CA 1
ATOM 1677 C C . GLN A 1 213 ? -1.767 -16.694 -8.769 1.00 95.88 213 GLN A C 1
ATOM 1679 O O . GLN A 1 213 ? -0.661 -16.222 -8.498 1.00 95.88 213 GLN A O 1
ATOM 1684 N N . PRO A 1 214 ? -2.895 -16.027 -8.471 1.00 97.19 214 PRO A N 1
ATOM 1685 C CA . PRO A 1 214 ? -2.893 -14.830 -7.638 1.00 97.19 214 PRO A CA 1
ATOM 1686 C C . PRO A 1 214 ? -2.517 -15.176 -6.192 1.00 97.19 214 PRO A C 1
ATOM 1688 O O . PRO A 1 214 ? -3.134 -16.040 -5.566 1.00 97.19 214 PRO A O 1
ATOM 1691 N N . GLN A 1 215 ? -1.522 -14.475 -5.655 1.00 97.81 215 GLN A N 1
ATOM 1692 C CA . GLN A 1 215 ? -1.033 -14.644 -4.287 1.00 97.81 215 GLN A CA 1
ATOM 1693 C C . GLN A 1 215 ? -1.250 -13.357 -3.491 1.00 97.81 215 GLN A C 1
ATOM 1695 O O . GLN A 1 215 ? -1.094 -12.265 -4.033 1.00 97.81 215 GLN A O 1
ATOM 1700 N N . LEU A 1 216 ? -1.544 -13.473 -2.198 1.00 98.06 216 LEU A N 1
ATOM 1701 C CA . LEU A 1 216 ? -1.462 -12.354 -1.263 1.00 98.06 216 LEU A CA 1
ATOM 1702 C C . LEU A 1 216 ? 0.011 -11.986 -1.085 1.00 98.06 216 LEU A C 1
ATOM 1704 O O . LEU A 1 216 ? 0.828 -12.836 -0.733 1.00 98.06 216 LEU A O 1
ATOM 1708 N N . SER A 1 217 ? 0.350 -10.727 -1.331 1.00 98.50 217 SER A N 1
ATOM 1709 C CA . SER A 1 217 ? 1.722 -10.222 -1.314 1.00 98.50 217 SER A CA 1
ATOM 1710 C C . SER A 1 217 ? 1.803 -8.994 -0.420 1.00 98.50 217 SER A C 1
ATOM 1712 O O . SER A 1 217 ? 0.955 -8.107 -0.489 1.00 98.50 217 SER A O 1
ATOM 1714 N N . THR A 1 218 ? 2.808 -8.939 0.450 1.00 98.62 218 THR 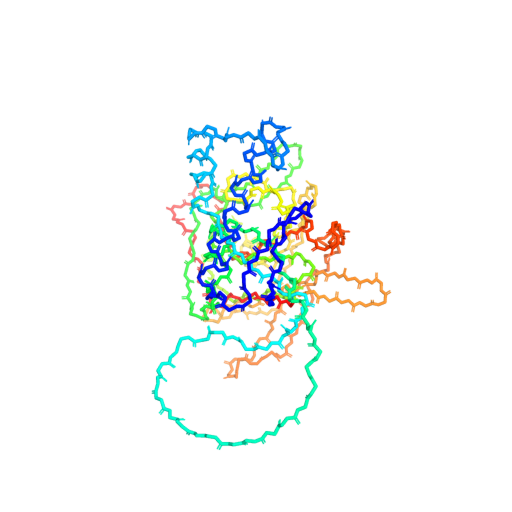A N 1
ATOM 1715 C CA . THR A 1 218 ? 3.145 -7.745 1.232 1.00 98.62 218 THR A CA 1
ATOM 1716 C C . THR A 1 218 ? 4.651 -7.553 1.220 1.00 98.62 218 THR A C 1
ATOM 1718 O O . THR A 1 218 ? 5.408 -8.471 1.535 1.00 98.62 218 THR A O 1
ATOM 1721 N N . VAL A 1 219 ? 5.094 -6.350 0.863 1.00 98.75 219 VAL A N 1
ATOM 1722 C CA . VAL A 1 219 ? 6.508 -5.993 0.800 1.00 98.75 219 VAL A CA 1
ATOM 1723 C C . VAL A 1 219 ? 6.743 -4.734 1.614 1.00 98.75 219 VAL A C 1
ATOM 1725 O O . VAL A 1 219 ? 6.259 -3.661 1.254 1.00 98.75 219 VAL A O 1
ATOM 1728 N N . GLY A 1 220 ? 7.501 -4.868 2.698 1.00 98.44 220 GLY A N 1
ATOM 1729 C CA . GLY A 1 220 ? 8.008 -3.733 3.461 1.00 98.44 220 GLY A CA 1
ATOM 1730 C C . GLY A 1 220 ? 9.401 -3.350 2.977 1.00 98.44 220 GLY A C 1
ATOM 1731 O O . GLY A 1 220 ? 10.232 -4.218 2.730 1.00 98.44 220 GLY A O 1
ATOM 1732 N N . CYS A 1 221 ? 9.679 -2.059 2.851 1.00 98.31 221 CYS A N 1
ATOM 1733 C CA . CYS A 1 221 ? 10.979 -1.550 2.446 1.00 98.31 221 CYS A CA 1
ATOM 1734 C C . CYS A 1 221 ? 11.358 -0.344 3.307 1.00 98.31 221 CYS A C 1
ATOM 1736 O O . CYS A 1 221 ? 11.151 0.796 2.904 1.00 98.31 221 CYS A O 1
ATOM 1738 N N . ASP A 1 222 ? 11.946 -0.603 4.476 1.00 95.50 222 ASP A N 1
ATOM 1739 C CA . ASP A 1 222 ? 12.650 0.422 5.262 1.00 95.50 222 ASP A CA 1
ATOM 1740 C C . ASP A 1 222 ? 13.981 0.782 4.577 1.00 95.50 222 ASP A C 1
ATOM 1742 O O . ASP A 1 222 ? 14.208 1.910 4.154 1.00 95.50 222 ASP A O 1
ATOM 1746 N N . ARG A 1 223 ? 14.839 -0.221 4.347 1.00 94.50 223 ARG A N 1
ATOM 1747 C CA . ARG A 1 223 ? 16.110 -0.054 3.613 1.00 94.50 223 ARG A CA 1
ATOM 1748 C C . ARG A 1 223 ? 16.137 -0.824 2.300 1.00 94.50 223 ARG A C 1
ATOM 1750 O O . ARG A 1 223 ? 16.476 -0.261 1.260 1.00 94.50 223 ARG A O 1
ATOM 1757 N N . TRP A 1 224 ? 15.743 -2.092 2.352 1.00 97.06 224 TRP A N 1
ATOM 1758 C CA . TRP A 1 224 ? 15.625 -3.010 1.219 1.00 97.06 224 TRP A CA 1
ATOM 1759 C C . TRP A 1 224 ? 14.293 -3.749 1.312 1.00 97.06 224 TRP A C 1
ATOM 1761 O O . TRP A 1 224 ? 13.745 -3.864 2.408 1.00 97.06 224 TRP A O 1
ATOM 1771 N N . ALA A 1 225 ? 13.787 -4.237 0.180 1.00 98.25 225 ALA A N 1
ATOM 1772 C CA . ALA A 1 225 ? 12.522 -4.954 0.143 1.00 98.25 225 ALA A CA 1
ATOM 1773 C C . ALA A 1 225 ? 12.617 -6.286 0.904 1.00 98.25 225 ALA A C 1
ATOM 1775 O O . ALA A 1 225 ? 13.480 -7.118 0.614 1.00 98.25 225 ALA A O 1
ATOM 1776 N N . ASP A 1 226 ? 11.695 -6.477 1.841 1.00 98.25 226 ASP A N 1
ATOM 1777 C CA . ASP A 1 226 ? 11.391 -7.736 2.513 1.00 98.25 226 ASP A CA 1
ATOM 1778 C C . ASP A 1 226 ? 9.996 -8.186 2.070 1.00 98.25 226 ASP A C 1
ATOM 1780 O O . ASP A 1 226 ? 9.006 -7.491 2.317 1.00 98.25 226 ASP A O 1
ATOM 1784 N N . TRP A 1 227 ? 9.937 -9.310 1.357 1.00 98.25 227 TRP A N 1
ATOM 1785 C CA . TRP A 1 227 ? 8.745 -9.789 0.662 1.00 98.25 227 TRP A CA 1
ATOM 1786 C C . TRP A 1 227 ? 8.162 -11.024 1.341 1.00 98.25 227 TRP A C 1
ATOM 1788 O O . TRP A 1 227 ? 8.795 -12.078 1.390 1.00 98.25 227 TRP A O 1
ATOM 1798 N N . GLY A 1 228 ? 6.925 -10.891 1.818 1.00 97.69 228 GLY A N 1
ATOM 1799 C CA . GLY A 1 228 ? 6.070 -12.001 2.216 1.00 97.69 228 GLY A CA 1
ATOM 1800 C C . GLY A 1 228 ? 5.023 -12.287 1.144 1.00 97.69 228 GLY A C 1
ATOM 1801 O O . GLY A 1 228 ? 4.362 -11.369 0.659 1.00 97.69 228 GLY A O 1
ATOM 1802 N N . ILE A 1 229 ? 4.855 -13.562 0.804 1.00 96.88 229 ILE A N 1
ATOM 1803 C CA . ILE A 1 229 ? 3.866 -14.033 -0.166 1.00 96.88 229 ILE A CA 1
ATOM 1804 C C . ILE A 1 229 ? 3.183 -15.298 0.347 1.00 96.88 229 ILE A C 1
ATOM 1806 O O . ILE A 1 229 ? 3.821 -16.137 0.986 1.00 96.88 229 ILE A O 1
ATOM 1810 N N . GLY A 1 230 ? 1.893 -15.442 0.063 1.00 95.62 230 GLY A N 1
ATOM 1811 C CA . GLY A 1 230 ? 1.121 -16.624 0.420 1.00 95.62 230 GLY A CA 1
ATOM 1812 C C . GLY A 1 230 ? -0.128 -16.791 -0.444 1.00 95.62 230 GLY A C 1
ATOM 1813 O O . GLY A 1 230 ? -0.576 -15.832 -1.076 1.00 95.62 230 GLY A O 1
ATOM 1814 N N . PRO A 1 231 ? -0.708 -18.000 -0.474 1.00 94.56 231 PRO A N 1
ATOM 1815 C CA . PRO A 1 231 ? -1.886 -18.276 -1.283 1.00 94.56 231 PRO A CA 1
ATOM 1816 C C . PRO A 1 231 ? -3.096 -17.490 -0.790 1.00 94.56 231 PRO A C 1
ATOM 1818 O O . PRO A 1 231 ? -3.234 -17.197 0.399 1.00 94.56 231 PRO A O 1
ATOM 1821 N N . LEU A 1 232 ? -4.026 -17.219 -1.705 1.00 91.44 232 LEU A N 1
ATOM 1822 C CA . LEU A 1 232 ? -5.387 -16.879 -1.312 1.00 91.44 232 LEU A CA 1
ATOM 1823 C C . LEU A 1 232 ? -5.960 -18.022 -0.467 1.00 91.44 232 LEU A C 1
ATOM 1825 O O . LEU A 1 232 ? -5.939 -19.184 -0.868 1.00 91.44 232 LEU A O 1
ATOM 1829 N N . THR A 1 233 ? -6.497 -17.687 0.702 1.00 82.94 233 THR A N 1
ATOM 1830 C CA . THR A 1 233 ? -7.063 -18.674 1.638 1.00 82.94 233 THR A CA 1
ATOM 1831 C C . THR A 1 233 ? -8.366 -19.298 1.133 1.00 82.94 233 THR A C 1
ATOM 1833 O O . THR A 1 233 ? -8.770 -20.360 1.602 1.00 82.94 233 THR A O 1
ATOM 1836 N N . ARG A 1 234 ? -9.026 -18.650 0.166 1.00 84.50 234 ARG A N 1
ATOM 1837 C CA . ARG A 1 234 ? -10.264 -19.105 -0.473 1.00 84.50 234 ARG A CA 1
ATOM 1838 C C . ARG A 1 234 ? -10.361 -18.604 -1.918 1.00 84.50 234 ARG A C 1
ATOM 1840 O O . ARG A 1 234 ? -9.768 -17.568 -2.227 1.00 84.50 234 ARG A O 1
ATOM 1847 N N . PRO A 1 235 ? -11.123 -19.287 -2.792 1.00 86.75 235 PRO A N 1
ATOM 1848 C CA . PRO A 1 235 ? -11.428 -18.779 -4.124 1.00 86.75 235 PRO A CA 1
ATOM 1849 C C . PRO A 1 235 ? -12.074 -17.391 -4.056 1.00 86.75 235 PRO A C 1
ATOM 1851 O O . PRO A 1 235 ? -12.948 -17.148 -3.224 1.00 86.75 235 PRO A O 1
ATOM 1854 N N . VAL A 1 236 ? -11.652 -16.497 -4.946 1.00 88.94 236 VAL A N 1
ATOM 1855 C CA . VAL A 1 236 ? -12.193 -15.140 -5.067 1.00 88.94 236 VAL A CA 1
ATOM 1856 C C . VAL A 1 236 ? -13.028 -15.066 -6.336 1.00 88.94 236 VAL A C 1
ATOM 1858 O O . VAL A 1 236 ? -12.559 -15.457 -7.402 1.00 88.94 236 VAL A O 1
ATOM 1861 N N . ASP A 1 237 ? -14.255 -14.561 -6.223 1.00 89.88 237 ASP A N 1
ATOM 1862 C CA . ASP A 1 237 ? -15.059 -14.164 -7.378 1.00 89.88 237 ASP A CA 1
ATOM 1863 C C . ASP A 1 237 ? -14.483 -12.857 -7.956 1.00 89.88 237 ASP A C 1
ATOM 1865 O O . ASP A 1 237 ? -14.529 -11.836 -7.263 1.00 89.88 237 ASP A O 1
ATOM 1869 N N . PRO A 1 238 ? -13.968 -12.841 -9.202 1.00 90.88 238 PRO A N 1
ATOM 1870 C CA . PRO A 1 238 ? -13.479 -11.629 -9.865 1.00 90.88 238 PRO A CA 1
ATOM 1871 C C . PRO A 1 238 ? -14.447 -10.439 -9.809 1.00 90.88 238 PRO A C 1
ATOM 1873 O O . PRO A 1 238 ? -14.030 -9.290 -9.626 1.00 90.88 238 PRO A O 1
ATOM 1876 N N . ALA A 1 239 ? -15.754 -10.708 -9.913 1.00 89.38 239 ALA A N 1
ATOM 1877 C CA . ALA A 1 239 ? -16.787 -9.678 -9.884 1.00 89.38 239 ALA A CA 1
ATOM 1878 C C . ALA A 1 239 ? -16.895 -8.998 -8.512 1.00 89.38 239 ALA A C 1
ATOM 1880 O O . ALA A 1 239 ? -17.355 -7.866 -8.427 1.00 89.38 239 ALA A O 1
ATOM 1881 N N . ARG A 1 240 ? -16.412 -9.634 -7.440 1.00 89.12 240 ARG A N 1
ATOM 1882 C CA . ARG A 1 240 ? -16.306 -9.033 -6.101 1.00 89.12 240 ARG A CA 1
ATOM 1883 C C . ARG A 1 240 ? -14.901 -8.531 -5.819 1.00 89.12 240 ARG A C 1
ATOM 1885 O O . ARG A 1 240 ? -14.733 -7.402 -5.377 1.00 89.12 240 ARG A O 1
ATOM 1892 N N . GLY A 1 241 ? -13.893 -9.277 -6.247 1.00 94.69 241 GLY A N 1
ATOM 1893 C CA . GLY A 1 241 ? -12.494 -8.963 -6.004 1.00 94.69 241 GLY A CA 1
ATOM 1894 C C . GLY A 1 241 ? -12.060 -9.306 -4.584 1.00 94.69 241 GLY A C 1
ATOM 1895 O O . GLY A 1 241 ? -12.764 -9.988 -3.840 1.00 94.69 241 GLY A O 1
ATOM 1896 N N . VAL A 1 242 ? -10.862 -8.858 -4.232 1.00 96.81 242 VAL A N 1
ATOM 1897 C CA . VAL A 1 242 ? -10.262 -9.052 -2.912 1.00 96.81 242 VAL A CA 1
ATOM 1898 C C . VAL A 1 242 ? -10.285 -7.742 -2.140 1.00 96.81 242 VAL A C 1
ATOM 1900 O O . VAL A 1 242 ? -9.973 -6.693 -2.706 1.00 96.81 242 VAL A O 1
ATOM 1903 N N . THR A 1 243 ? -10.621 -7.818 -0.854 1.00 97.44 243 THR A N 1
ATOM 1904 C CA . THR A 1 243 ? -10.563 -6.681 0.064 1.00 97.44 243 THR A CA 1
ATOM 1905 C C . THR A 1 243 ? -9.369 -6.827 0.996 1.00 97.44 243 THR A C 1
ATOM 1907 O O . THR A 1 243 ? -9.231 -7.840 1.685 1.00 97.44 243 THR A O 1
ATOM 1910 N N . LEU A 1 244 ? -8.509 -5.811 1.018 1.00 98.44 244 LEU A N 1
ATOM 1911 C CA . LEU A 1 244 ? -7.393 -5.698 1.953 1.00 98.44 244 LEU A CA 1
ATOM 1912 C C . LEU A 1 244 ? -7.543 -4.429 2.782 1.00 98.44 244 LEU A C 1
ATOM 1914 O O . LEU A 1 244 ? -8.018 -3.405 2.285 1.00 98.44 244 LEU A O 1
ATOM 1918 N N . GLU A 1 245 ? -7.088 -4.486 4.027 1.00 98.62 245 GLU A N 1
ATOM 1919 C CA . GLU A 1 245 ? -7.065 -3.332 4.915 1.00 98.62 245 GLU A CA 1
ATOM 1920 C C . GLU A 1 245 ? -5.726 -3.232 5.643 1.00 98.62 245 GLU A C 1
ATOM 1922 O O . GLU A 1 245 ? -5.281 -4.186 6.279 1.00 98.62 245 GLU A O 1
ATOM 1927 N N . ALA A 1 246 ? -5.096 -2.063 5.544 1.00 98.81 246 ALA A N 1
ATOM 1928 C CA . ALA A 1 246 ? -4.001 -1.650 6.405 1.00 98.81 246 ALA A CA 1
ATOM 1929 C C . ALA A 1 246 ? -4.581 -0.781 7.525 1.00 98.81 246 ALA A C 1
ATOM 1931 O O . ALA A 1 246 ? -5.191 0.248 7.243 1.00 98.81 246 ALA A O 1
ATOM 1932 N N . VAL A 1 247 ? -4.410 -1.168 8.782 1.00 98.69 247 VAL A N 1
ATOM 1933 C CA . VAL A 1 247 ? -5.019 -0.500 9.937 1.00 98.69 247 VAL A CA 1
ATOM 1934 C C . VAL A 1 247 ? -3.973 -0.239 11.008 1.00 98.69 247 VAL A C 1
ATOM 1936 O O . VAL A 1 247 ? -3.104 -1.066 11.271 1.00 98.69 247 VAL A O 1
ATOM 1939 N N . ARG A 1 248 ? -4.039 0.950 11.602 1.00 98.25 248 ARG A N 1
ATOM 1940 C CA . ARG A 1 248 ? -3.256 1.303 12.779 1.00 98.25 248 ARG A CA 1
ATOM 1941 C C . ARG A 1 248 ? -3.908 0.676 14.002 1.00 98.25 248 ARG A C 1
ATOM 1943 O O . ARG A 1 248 ? -5.022 1.055 14.363 1.00 98.25 248 ARG A O 1
ATOM 1950 N N . GLU A 1 249 ? -3.177 -0.196 14.674 1.00 97.25 249 GLU A N 1
ATOM 1951 C CA . GLU A 1 249 ? -3.606 -0.822 15.923 1.00 97.25 249 GLU A CA 1
ATOM 1952 C C . GLU A 1 249 ? -2.542 -0.617 17.001 1.00 97.25 249 GLU A C 1
ATOM 1954 O O . GLU A 1 249 ? -1.418 -0.190 16.716 1.00 97.25 249 GLU A O 1
ATOM 1959 N N . GLY A 1 250 ? -2.916 -0.853 18.255 1.00 95.12 250 GLY A N 1
ATOM 1960 C CA . GLY A 1 250 ? -1.987 -0.784 19.369 1.00 95.12 250 GLY A CA 1
ATOM 1961 C C . GLY A 1 250 ? -2.384 -1.703 20.511 1.00 95.12 250 GLY A C 1
ATOM 1962 O O . GLY A 1 250 ? -3.569 -1.957 20.734 1.00 95.12 250 GLY A O 1
ATOM 1963 N N . ASP A 1 251 ? -1.370 -2.173 21.218 1.00 93.62 251 ASP A N 1
ATOM 1964 C CA . ASP A 1 251 ? -1.443 -3.089 22.350 1.00 93.62 251 ASP A CA 1
ATOM 1965 C C . ASP A 1 251 ? -0.501 -2.610 23.475 1.00 93.62 251 ASP A C 1
ATOM 1967 O O . ASP A 1 251 ? -0.037 -1.464 23.481 1.00 93.62 251 A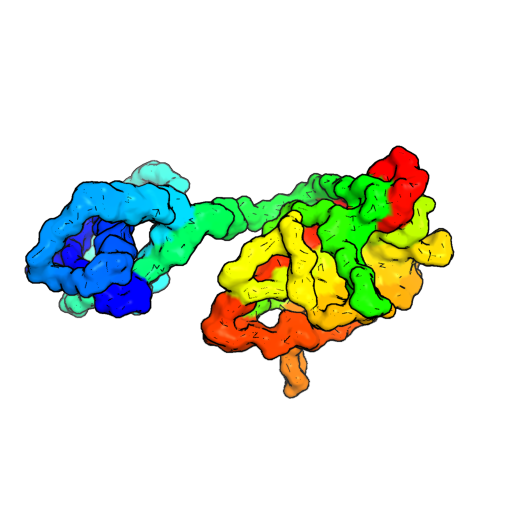SP A O 1
ATOM 1971 N N . GLU A 1 252 ? -0.210 -3.463 24.461 1.00 95.69 252 GLU A N 1
ATOM 1972 C CA . GLU A 1 252 ? 0.747 -3.142 25.524 1.00 95.69 252 GLU A CA 1
ATOM 1973 C C . GLU A 1 252 ? 2.196 -2.914 25.042 1.00 95.69 252 GLU A C 1
ATOM 1975 O O . GLU A 1 252 ? 2.992 -2.331 25.783 1.00 95.69 252 GLU A O 1
ATOM 1980 N N . ASN A 1 253 ? 2.548 -3.345 23.825 1.00 93.44 253 ASN A N 1
ATOM 1981 C CA . ASN A 1 253 ? 3.894 -3.267 23.252 1.00 93.44 253 ASN A CA 1
ATOM 1982 C C . ASN A 1 253 ? 4.084 -2.066 22.313 1.00 93.44 253 ASN A C 1
ATOM 1984 O O . ASN A 1 253 ? 5.212 -1.792 21.894 1.00 93.44 253 ASN A O 1
ATOM 1988 N N . GLY A 1 254 ? 3.019 -1.323 22.008 1.00 94.75 254 GLY A N 1
ATOM 1989 C CA . GLY A 1 254 ? 3.082 -0.086 21.239 1.00 94.75 254 GLY A CA 1
ATOM 1990 C C . GLY A 1 254 ? 2.033 -0.027 20.139 1.00 94.75 254 GLY A C 1
ATOM 1991 O O . GLY A 1 254 ? 0.921 -0.517 20.295 1.00 94.75 254 GLY A O 1
ATOM 1992 N N . VAL A 1 255 ? 2.379 0.641 19.038 1.00 96.38 255 VAL A N 1
ATOM 1993 C CA . VAL A 1 255 ? 1.509 0.803 17.868 1.00 96.38 255 VAL A CA 1
ATOM 1994 C C . VAL A 1 255 ? 2.195 0.278 16.616 1.00 96.38 255 VAL A C 1
ATOM 1996 O O . VAL A 1 255 ? 3.401 0.455 16.425 1.00 96.38 255 VAL A O 1
ATOM 1999 N N . SER A 1 256 ? 1.416 -0.341 15.740 1.00 97.81 256 SER A N 1
ATOM 2000 C CA . SER A 1 256 ? 1.883 -0.890 14.468 1.00 97.81 256 SER A CA 1
ATOM 2001 C C . SER A 1 256 ? 0.816 -0.714 13.387 1.00 97.81 256 SER A C 1
ATOM 2003 O O . SER A 1 256 ? -0.330 -0.343 13.660 1.00 97.81 256 SER A O 1
ATOM 2005 N N . ILE A 1 257 ? 1.204 -0.926 12.127 1.00 98.56 257 ILE A N 1
ATOM 2006 C CA . ILE A 1 257 ? 0.233 -1.111 11.048 1.00 98.56 257 ILE A CA 1
ATOM 2007 C C . ILE A 1 257 ? 0.077 -2.603 10.802 1.00 98.56 257 ILE A C 1
ATOM 2009 O O . ILE A 1 257 ? 1.020 -3.271 10.374 1.00 98.56 257 ILE A O 1
ATOM 2013 N N . TRP A 1 258 ? -1.131 -3.101 11.018 1.00 98.62 258 TRP A N 1
ATOM 2014 C CA . TRP A 1 258 ? -1.525 -4.438 10.620 1.00 98.62 258 TRP A CA 1
ATOM 2015 C C . TRP A 1 258 ? -2.126 -4.432 9.223 1.00 98.62 258 TRP A C 1
ATOM 2017 O O . TRP A 1 258 ? -2.875 -3.533 8.849 1.00 98.62 258 TRP A O 1
ATOM 2027 N N . VAL A 1 259 ? -1.796 -5.457 8.447 1.00 98.56 259 VAL A N 1
ATOM 2028 C CA . VAL A 1 259 ? -2.370 -5.733 7.135 1.00 98.56 259 VAL A CA 1
ATOM 2029 C C . VAL A 1 259 ? -3.218 -6.989 7.237 1.00 98.56 259 VAL A C 1
ATOM 2031 O O . VAL A 1 259 ? -2.721 -8.050 7.630 1.00 98.56 259 VAL A O 1
ATOM 2034 N N . TYR A 1 260 ? -4.474 -6.874 6.821 1.00 98.31 260 TYR A N 1
ATOM 2035 C CA . TYR A 1 260 ? -5.448 -7.954 6.827 1.00 98.31 260 TYR A CA 1
ATOM 2036 C C . TYR A 1 260 ? -6.054 -8.192 5.447 1.00 98.31 260 TYR A C 1
ATOM 2038 O O . TYR A 1 260 ? -6.270 -7.256 4.677 1.00 98.31 260 TYR A O 1
ATOM 2046 N N . GLN A 1 261 ? -6.413 -9.448 5.180 1.00 97.56 261 GLN A N 1
ATOM 2047 C CA . GLN A 1 261 ? -7.444 -9.771 4.201 1.00 97.56 261 GLN A CA 1
ATOM 2048 C C . GLN A 1 261 ? -8.806 -9.716 4.894 1.00 97.56 261 GLN A C 1
ATOM 2050 O O . GLN A 1 261 ? -9.016 -10.388 5.905 1.00 97.56 261 GLN A O 1
ATOM 2055 N N . ILE A 1 262 ? -9.731 -8.944 4.331 1.00 96.56 262 ILE A N 1
ATOM 2056 C CA . ILE A 1 262 ? -11.101 -8.831 4.829 1.00 96.56 262 ILE A CA 1
ATOM 2057 C C . ILE A 1 262 ? -11.999 -9.742 3.995 1.00 96.56 262 ILE A C 1
ATOM 2059 O O . ILE A 1 262 ? -12.004 -9.677 2.764 1.00 96.56 262 ILE A O 1
ATOM 2063 N N . ILE A 1 263 ? -12.756 -10.604 4.665 1.00 94.31 263 ILE A N 1
ATOM 2064 C CA . ILE A 1 263 ? -13.728 -11.489 4.033 1.00 94.31 263 ILE A CA 1
ATOM 2065 C C . ILE A 1 263 ? -15.110 -10.881 4.206 1.00 94.31 263 ILE A C 1
ATOM 2067 O O . ILE A 1 263 ? -15.606 -10.748 5.325 1.00 94.31 263 ILE A O 1
ATOM 2071 N N . LEU A 1 264 ? -15.747 -10.563 3.086 1.00 90.38 264 LEU A N 1
ATOM 2072 C CA . LEU A 1 264 ? -17.085 -9.988 3.062 1.00 90.38 264 LEU A CA 1
ATOM 2073 C C . LEU A 1 264 ? -18.135 -11.054 2.745 1.00 90.38 264 LEU A C 1
ATOM 2075 O O . LEU A 1 264 ? -17.912 -11.929 1.900 1.00 90.38 264 LEU A O 1
ATOM 2079 N N . ASP A 1 265 ? -19.291 -10.958 3.398 1.00 88.06 265 ASP A N 1
ATOM 2080 C CA . ASP A 1 265 ? -20.456 -11.747 3.037 1.00 88.06 265 ASP A CA 1
ATOM 2081 C C . ASP A 1 265 ? -20.928 -11.371 1.631 1.00 88.06 265 ASP A C 1
ATOM 2083 O O . ASP A 1 265 ? -21.058 -10.208 1.247 1.00 88.06 265 ASP A O 1
ATOM 2087 N N . ALA A 1 266 ? -21.220 -12.409 0.865 1.00 80.06 266 ALA A N 1
ATOM 2088 C CA . ALA A 1 266 ? -21.644 -12.349 -0.518 1.00 80.06 266 ALA A CA 1
ATOM 2089 C C . ALA A 1 266 ? -22.914 -11.516 -0.768 1.00 80.06 266 ALA A C 1
ATOM 2091 O O . ALA A 1 266 ? -23.084 -10.947 -1.849 1.00 80.06 266 ALA A O 1
ATOM 2092 N N . SER A 1 267 ? -23.839 -11.553 0.185 1.00 80.25 267 SER A N 1
ATOM 2093 C CA . SER A 1 267 ? -25.201 -11.044 0.066 1.00 80.25 267 SER A CA 1
ATOM 2094 C C . SER A 1 267 ? -25.394 -9.714 0.783 1.00 80.25 267 SER A C 1
ATOM 2096 O O . SER A 1 267 ? -26.116 -8.860 0.271 1.00 80.25 267 SER A O 1
ATOM 2098 N N . THR A 1 268 ? -24.735 -9.524 1.928 1.00 85.50 268 THR A N 1
ATOM 2099 C CA . THR A 1 268 ? -24.872 -8.313 2.747 1.00 85.50 268 THR A CA 1
ATOM 2100 C C . THR A 1 268 ? -23.721 -7.329 2.552 1.00 85.50 268 THR A C 1
ATOM 2102 O O . THR A 1 268 ? -23.904 -6.138 2.787 1.00 85.50 268 THR A O 1
ATOM 2105 N N . GLY A 1 269 ? -22.550 -7.798 2.103 1.00 83.62 269 GLY A N 1
ATOM 2106 C CA . GLY A 1 269 ? -21.329 -6.991 2.038 1.00 83.62 269 GLY A CA 1
ATOM 2107 C C . GLY A 1 269 ? -20.685 -6.730 3.405 1.00 83.62 269 GLY A C 1
ATOM 2108 O O . GLY A 1 269 ? -19.745 -5.943 3.489 1.00 83.62 269 GLY A O 1
ATOM 2109 N N . GLU A 1 270 ? -21.172 -7.368 4.471 1.00 89.06 270 GLU A N 1
ATOM 2110 C CA . GLU A 1 270 ? -20.642 -7.201 5.826 1.00 89.06 270 GLU A CA 1
ATOM 2111 C C . GLU A 1 270 ? -19.356 -8.010 6.041 1.00 89.06 270 GLU A C 1
ATOM 2113 O O . GLU A 1 270 ? -19.168 -9.077 5.459 1.00 89.06 270 GLU A O 1
ATOM 2118 N N . GLU A 1 271 ? -18.465 -7.515 6.902 1.00 93.25 271 GLU A N 1
ATOM 2119 C CA . GLU A 1 271 ? -17.250 -8.230 7.305 1.00 93.25 271 GLU A CA 1
ATOM 2120 C C . GLU A 1 271 ? -17.616 -9.476 8.125 1.00 93.25 271 GLU A C 1
ATOM 2122 O O . GLU A 1 271 ? -18.250 -9.389 9.173 1.00 93.25 271 GLU A O 1
ATOM 2127 N N . THR A 1 272 ? -17.209 -10.644 7.632 1.00 94.06 272 THR A N 1
ATOM 2128 C CA . THR A 1 272 ? -17.437 -11.949 8.278 1.00 94.06 272 THR A CA 1
ATOM 2129 C C . THR A 1 272 ? -16.186 -12.477 8.964 1.00 94.06 272 THR A C 1
ATOM 2131 O O . THR A 1 272 ? -16.279 -13.209 9.947 1.00 94.06 272 THR A O 1
ATOM 2134 N N . GLU A 1 273 ? -15.010 -12.117 8.450 1.00 95.38 273 GLU A N 1
ATOM 2135 C CA . GLU A 1 273 ? -13.724 -12.567 8.966 1.00 95.38 273 GLU A CA 1
ATOM 2136 C C . GLU A 1 273 ? -12.611 -11.599 8.552 1.00 95.38 273 GLU A C 1
ATOM 2138 O O . GLU A 1 273 ? -12.646 -11.003 7.472 1.00 95.38 273 GLU A O 1
ATOM 2143 N N . ARG A 1 274 ? -11.589 -11.502 9.402 1.00 95.31 274 ARG A N 1
ATOM 2144 C CA . ARG A 1 274 ? -10.371 -10.730 9.177 1.00 95.31 274 ARG A CA 1
ATOM 2145 C C . ARG A 1 274 ? -9.161 -11.641 9.357 1.00 95.31 274 ARG A C 1
ATOM 2147 O O . ARG A 1 274 ? -8.925 -12.151 10.449 1.00 95.31 274 ARG A O 1
ATOM 2154 N N . ILE A 1 275 ? -8.393 -11.844 8.290 1.00 96.56 275 ILE A N 1
ATOM 2155 C CA . ILE A 1 275 ? -7.253 -12.769 8.270 1.00 96.56 275 ILE A CA 1
ATOM 2156 C C . ILE A 1 275 ? -5.948 -11.963 8.333 1.00 96.56 275 ILE A C 1
ATOM 2158 O O . ILE A 1 275 ? -5.695 -11.175 7.416 1.00 96.56 275 ILE A O 1
ATOM 2162 N N . PRO A 1 276 ? -5.112 -12.126 9.377 1.00 96.69 276 PRO A N 1
ATOM 2163 C CA . PRO A 1 276 ? -3.852 -11.393 9.512 1.00 96.69 276 PRO A CA 1
ATOM 2164 C C . PRO A 1 276 ? -2.838 -11.826 8.455 1.00 96.69 276 PRO A C 1
ATOM 2166 O O . PRO A 1 276 ? -2.578 -13.017 8.289 1.00 96.69 276 PRO A O 1
ATOM 2169 N N . LEU A 1 277 ? -2.233 -10.852 7.770 1.00 96.50 277 LEU A N 1
ATOM 2170 C CA . LEU A 1 277 ? -1.183 -11.086 6.774 1.00 96.50 277 LEU A CA 1
ATOM 2171 C C . LEU A 1 277 ? 0.186 -10.614 7.264 1.00 96.50 277 LEU A C 1
ATOM 2173 O O . LEU A 1 277 ? 1.185 -11.315 7.092 1.00 96.50 277 LEU A O 1
ATOM 2177 N N . ARG A 1 278 ? 0.254 -9.414 7.851 1.00 98.00 278 ARG A N 1
ATOM 2178 C CA . ARG A 1 278 ? 1.521 -8.824 8.294 1.00 98.00 278 ARG A CA 1
ATOM 2179 C C . ARG A 1 278 ? 1.302 -7.772 9.371 1.00 98.00 278 ARG A C 1
ATOM 2181 O O . ARG A 1 278 ? 0.438 -6.919 9.219 1.00 98.00 278 ARG A O 1
ATOM 2188 N N . GLU A 1 279 ? 2.156 -7.781 10.383 1.00 97.88 279 GLU A N 1
ATOM 2189 C CA . GLU A 1 279 ? 2.354 -6.649 11.285 1.00 97.88 279 GLU A CA 1
ATOM 2190 C C . GLU A 1 279 ? 3.596 -5.857 10.859 1.00 97.88 279 GLU A C 1
ATOM 2192 O O . GLU A 1 279 ? 4.646 -6.437 10.560 1.00 97.88 279 GLU A O 1
ATOM 2197 N N . VAL A 1 280 ? 3.483 -4.530 10.801 1.00 98.25 280 VAL A N 1
ATOM 2198 C CA . VAL A 1 280 ? 4.544 -3.629 10.342 1.00 98.25 280 VAL A CA 1
ATOM 2199 C C . VAL A 1 280 ? 4.776 -2.526 11.374 1.00 98.25 280 VAL A C 1
ATOM 2201 O O . VAL A 1 280 ? 4.071 -1.519 11.402 1.00 98.25 280 VAL A O 1
ATOM 2204 N N . CYS A 1 281 ? 5.799 -2.695 12.214 1.00 97.56 281 CYS A N 1
ATOM 2205 C CA . CYS A 1 281 ? 6.124 -1.733 13.276 1.00 97.56 281 CYS A CA 1
ATOM 2206 C C . CYS A 1 281 ? 6.942 -0.536 12.762 1.00 97.56 281 CYS A C 1
ATOM 2208 O O . CYS A 1 281 ? 6.684 0.608 13.122 1.00 97.56 281 CYS A O 1
ATOM 2210 N N . TRP A 1 282 ? 7.933 -0.785 11.896 1.00 97.56 282 TRP A N 1
ATOM 2211 C CA . TRP A 1 282 ? 8.930 0.226 11.505 1.00 97.56 282 TRP A CA 1
ATOM 2212 C C . TRP A 1 282 ? 8.327 1.454 10.811 1.00 97.56 282 TRP A C 1
ATOM 2214 O O . TRP A 1 282 ? 8.923 2.526 10.840 1.00 97.56 282 TRP A O 1
ATOM 2224 N N . ILE A 1 283 ? 7.148 1.313 10.197 1.00 97.38 283 ILE A N 1
ATOM 2225 C CA . ILE A 1 283 ? 6.494 2.384 9.438 1.00 97.38 283 ILE A CA 1
ATOM 2226 C C . ILE A 1 283 ? 6.030 3.544 10.332 1.00 97.38 283 ILE A C 1
ATOM 2228 O O . ILE A 1 283 ? 5.877 4.656 9.838 1.00 97.38 283 ILE A O 1
ATOM 2232 N N . LEU A 1 284 ? 5.847 3.291 11.635 1.00 96.81 284 LEU A N 1
ATOM 2233 C CA . LEU A 1 284 ? 5.453 4.282 12.640 1.00 96.81 284 LEU A CA 1
ATOM 2234 C C . LEU A 1 284 ? 6.622 4.734 13.532 1.00 96.81 284 LEU A C 1
ATOM 2236 O O . LEU A 1 284 ? 6.427 5.584 14.391 1.00 96.81 284 LEU A O 1
ATOM 2240 N N . ALA A 1 285 ? 7.834 4.198 13.342 1.00 94.31 285 ALA A N 1
ATOM 2241 C CA . ALA A 1 285 ? 8.946 4.381 14.283 1.00 94.31 285 ALA A CA 1
ATOM 2242 C C . ALA A 1 285 ? 9.323 5.855 14.534 1.00 94.31 285 ALA A C 1
ATOM 2244 O O . ALA A 1 285 ? 9.716 6.206 15.644 1.00 94.31 285 ALA A O 1
ATOM 2245 N N . ASP A 1 286 ? 9.165 6.705 13.517 1.00 93.19 286 ASP A N 1
ATOM 2246 C CA . ASP A 1 286 ? 9.582 8.111 13.541 1.00 93.19 286 ASP A CA 1
ATOM 2247 C C . ASP A 1 286 ? 8.387 9.081 13.706 1.00 93.19 286 ASP A C 1
ATOM 2249 O O . ASP A 1 286 ? 8.525 10.294 13.552 1.00 93.19 286 ASP A O 1
ATOM 2253 N N . GLU A 1 287 ? 7.181 8.575 13.995 1.00 93.75 287 GLU A N 1
ATOM 2254 C CA . GLU A 1 287 ? 5.948 9.367 13.886 1.00 93.75 287 GLU A CA 1
ATOM 2255 C C . GLU A 1 287 ? 5.800 10.492 14.915 1.00 93.75 287 GLU A C 1
ATOM 2257 O O . GLU A 1 287 ? 5.016 11.407 14.692 1.00 93.75 287 GLU A O 1
ATOM 2262 N N . GLU A 1 288 ? 6.517 10.422 16.038 1.00 94.00 288 GLU A N 1
ATOM 2263 C CA . GLU A 1 288 ? 6.480 11.422 17.113 1.00 94.00 288 GLU A CA 1
ATOM 2264 C C . GLU A 1 288 ? 7.462 12.582 16.883 1.00 94.00 288 GLU A C 1
ATOM 2266 O O . GLU A 1 288 ? 7.444 13.580 17.612 1.00 94.00 288 GLU A O 1
ATOM 2271 N N . GLU A 1 289 ? 8.320 12.483 15.864 1.00 91.31 289 GLU A N 1
ATOM 2272 C CA . GLU A 1 289 ? 9.263 13.544 15.529 1.00 91.31 289 GLU A CA 1
ATOM 2273 C C . GLU A 1 289 ? 8.545 14.853 15.178 1.00 91.31 289 GLU A C 1
ATOM 2275 O O . GLU A 1 289 ? 7.445 14.875 14.614 1.00 91.31 289 GLU A O 1
ATOM 2280 N N . ASP A 1 290 ? 9.178 15.968 15.551 1.00 91.75 290 ASP A N 1
ATOM 2281 C CA . ASP A 1 290 ? 8.622 17.317 15.421 1.00 91.75 290 ASP A CA 1
ATOM 2282 C C . ASP A 1 290 ? 7.200 17.439 16.009 1.00 91.75 290 ASP A C 1
ATOM 2284 O O . ASP A 1 290 ? 6.341 18.140 15.479 1.00 91.75 290 ASP A O 1
ATOM 2288 N N . GLY A 1 291 ? 6.931 16.722 17.109 1.00 91.75 291 GLY A N 1
ATOM 2289 C CA . GLY A 1 291 ? 5.639 16.749 17.799 1.00 91.75 291 GLY A CA 1
ATOM 2290 C C . GLY A 1 291 ? 4.507 16.039 17.050 1.00 91.75 291 GLY A C 1
ATOM 2291 O O . GLY A 1 291 ? 3.338 16.306 17.332 1.00 91.75 291 GLY A O 1
ATOM 2292 N N . GLY A 1 292 ? 4.827 15.151 16.106 1.00 91.31 292 GLY A N 1
ATOM 2293 C CA . GLY A 1 292 ? 3.841 14.450 15.282 1.00 91.31 292 GLY A CA 1
ATOM 2294 C C . GLY A 1 292 ? 3.619 15.049 13.894 1.00 91.31 292 GLY A C 1
ATOM 2295 O O . GLY A 1 292 ? 2.778 14.552 13.144 1.00 91.31 292 GLY A O 1
ATOM 2296 N N . GLU A 1 293 ? 4.341 16.119 13.557 1.00 92.44 293 GLU A N 1
ATOM 2297 C CA . GLU A 1 293 ? 4.179 16.859 12.299 1.00 92.44 293 GLU A CA 1
ATOM 2298 C C . GLU A 1 293 ? 5.352 16.646 11.325 1.00 92.44 293 GLU A C 1
ATOM 2300 O O . GLU A 1 293 ? 5.280 17.068 10.168 1.00 92.44 293 GLU A O 1
ATOM 2305 N N . GLY A 1 294 ? 6.423 15.965 11.755 1.00 93.06 294 GLY A N 1
ATOM 2306 C CA . GLY A 1 294 ? 7.629 15.754 10.945 1.00 93.06 294 GLY A CA 1
ATOM 2307 C C . GLY A 1 294 ? 7.435 14.780 9.778 1.00 93.06 294 GLY A C 1
ATOM 2308 O O . GLY A 1 294 ? 8.144 14.865 8.766 1.00 93.06 294 GLY A O 1
ATOM 2309 N N . TRP A 1 295 ? 6.444 13.889 9.886 1.00 95.56 295 TRP A N 1
ATOM 2310 C CA . TRP A 1 295 ? 6.167 12.827 8.921 1.00 95.56 295 TRP A CA 1
ATOM 2311 C C . TRP A 1 295 ? 4.731 12.857 8.406 1.00 95.56 295 TRP A C 1
ATOM 2313 O O . TRP A 1 295 ? 3.759 12.994 9.152 1.00 95.56 295 TRP A O 1
ATOM 2323 N N . VAL A 1 296 ? 4.606 12.655 7.100 1.00 96.06 296 VAL A N 1
ATOM 2324 C CA . VAL A 1 296 ? 3.337 12.427 6.411 1.00 96.06 296 VAL A CA 1
ATOM 2325 C C . VAL A 1 296 ? 3.336 11.037 5.797 1.00 96.06 296 VAL A C 1
ATOM 2327 O O . VAL A 1 296 ? 4.389 10.462 5.517 1.00 96.06 296 VAL A O 1
ATOM 2330 N N . LEU A 1 297 ? 2.141 10.505 5.587 1.00 97.69 297 LEU A N 1
ATOM 2331 C CA . LEU A 1 297 ? 1.911 9.238 4.921 1.00 97.69 297 LEU A CA 1
ATOM 2332 C C . LEU A 1 297 ? 1.121 9.498 3.644 1.00 97.69 297 LEU A C 1
ATOM 2334 O O . LEU A 1 297 ? 0.016 10.036 3.700 1.00 97.69 297 LEU A O 1
ATOM 2338 N N . ASP A 1 298 ? 1.689 9.099 2.513 1.00 97.06 298 ASP A N 1
ATOM 2339 C CA . ASP A 1 298 ? 0.963 9.018 1.251 1.00 97.06 298 ASP A CA 1
ATOM 2340 C C . ASP A 1 298 ? 0.424 7.593 1.091 1.00 97.06 298 ASP A C 1
ATOM 2342 O O . ASP A 1 298 ? 1.181 6.622 1.155 1.00 97.06 298 ASP A O 1
ATOM 2346 N N . VAL A 1 299 ? -0.880 7.458 0.870 1.00 98.38 299 VAL A N 1
ATOM 2347 C CA . VAL A 1 299 ? -1.555 6.176 0.642 1.00 98.38 299 VAL A CA 1
ATOM 2348 C C . VAL A 1 299 ? -2.191 6.205 -0.736 1.00 98.38 299 VAL A C 1
ATOM 2350 O O . VAL A 1 299 ? -2.971 7.107 -1.033 1.00 98.38 299 VAL A O 1
ATOM 2353 N N . SER A 1 300 ? -1.863 5.239 -1.591 1.00 97.81 300 SER A N 1
ATOM 2354 C CA . SER A 1 300 ? -2.396 5.172 -2.957 1.00 97.81 300 SER A CA 1
ATOM 2355 C C . SER A 1 300 ? -2.805 3.748 -3.334 1.00 97.81 300 SER A C 1
ATOM 2357 O O . SER A 1 300 ? -2.162 2.796 -2.881 1.00 97.81 300 SER A O 1
ATOM 2359 N N . PRO A 1 301 ? -3.816 3.571 -4.201 1.00 98.06 301 PRO A N 1
ATOM 2360 C CA . PRO A 1 301 ? -3.990 2.316 -4.920 1.00 98.06 301 PRO A CA 1
ATOM 2361 C C . PRO A 1 301 ? -2.753 2.023 -5.787 1.00 98.06 301 PRO A C 1
ATOM 2363 O O . PRO A 1 301 ? -2.131 2.929 -6.345 1.00 98.06 301 PRO A O 1
ATOM 2366 N N . LEU A 1 302 ? -2.399 0.749 -5.900 1.00 98.44 302 LEU A N 1
ATOM 2367 C CA . LEU A 1 302 ? -1.230 0.245 -6.617 1.00 98.44 302 LEU A CA 1
ATOM 2368 C C . LEU A 1 302 ? -1.670 -0.579 -7.824 1.00 98.44 302 LEU A C 1
ATOM 2370 O O . LEU A 1 302 ? -2.517 -1.453 -7.681 1.00 98.44 302 LEU A O 1
ATOM 2374 N N . VAL A 1 303 ? -1.024 -0.382 -8.971 1.00 98.62 303 VAL A N 1
ATOM 2375 C CA . VAL A 1 303 ? -1.030 -1.329 -10.094 1.00 98.62 303 VAL A CA 1
ATOM 2376 C C . VAL A 1 303 ? 0.365 -1.368 -10.721 1.00 98.62 303 VAL A C 1
ATOM 2378 O O . VAL A 1 303 ? 0.988 -0.320 -10.890 1.00 98.62 303 VAL A O 1
ATOM 2381 N N . ALA A 1 304 ? 0.881 -2.554 -11.043 1.00 98.62 304 ALA A N 1
ATOM 2382 C CA . ALA A 1 304 ? 2.169 -2.705 -11.720 1.00 98.62 304 ALA A CA 1
ATOM 2383 C C . ALA A 1 304 ? 2.196 -3.958 -12.607 1.00 98.62 304 ALA A C 1
ATOM 2385 O O . ALA A 1 304 ? 1.540 -4.955 -12.309 1.00 98.62 304 ALA A O 1
ATOM 2386 N N . ARG A 1 305 ? 2.972 -3.899 -13.692 1.00 98.50 305 ARG A N 1
ATOM 2387 C CA . ARG A 1 305 ? 3.207 -5.006 -14.626 1.00 98.50 305 ARG A CA 1
ATOM 2388 C C . ARG A 1 305 ? 4.709 -5.111 -14.914 1.00 98.50 305 ARG A C 1
ATOM 2390 O O . ARG A 1 305 ? 5.192 -4.468 -15.849 1.00 98.50 305 ARG A O 1
ATOM 2397 N N . PRO A 1 306 ? 5.465 -5.891 -14.123 1.00 98.38 306 PRO A N 1
ATOM 2398 C CA . PRO A 1 306 ? 6.918 -5.984 -14.261 1.00 98.38 306 PRO A CA 1
ATOM 2399 C C . PRO A 1 306 ? 7.385 -6.706 -15.525 1.00 98.38 306 PRO A C 1
ATOM 2401 O O . PRO A 1 306 ? 8.478 -6.407 -16.012 1.00 98.38 306 PRO A O 1
ATOM 2404 N N . GLU A 1 307 ? 6.593 -7.640 -16.068 1.00 97.75 307 GLU A N 1
ATOM 2405 C CA . GLU A 1 307 ? 6.928 -8.321 -17.321 1.00 97.75 307 GLU A CA 1
ATOM 2406 C C . GLU A 1 307 ? 7.029 -7.294 -18.455 1.00 97.75 307 GLU A C 1
ATOM 2408 O O . GLU A 1 307 ? 6.076 -6.588 -18.784 1.00 97.75 307 GLU A O 1
ATOM 2413 N N . LYS A 1 308 ? 8.227 -7.181 -19.032 1.00 97.12 308 LYS A N 1
ATOM 2414 C CA . LYS A 1 308 ? 8.559 -6.150 -20.024 1.00 97.12 308 LYS A CA 1
ATOM 2415 C C . LYS A 1 308 ? 8.063 -6.508 -21.415 1.00 97.12 308 LYS A C 1
ATOM 2417 O O . LYS A 1 308 ? 7.897 -5.613 -22.236 1.00 97.12 308 LYS A O 1
ATOM 2422 N N . ASN A 1 309 ? 7.880 -7.801 -21.679 1.00 97.31 309 ASN A N 1
ATOM 2423 C CA . ASN A 1 309 ? 7.478 -8.312 -22.986 1.00 97.31 309 ASN A CA 1
ATOM 2424 C C . ASN A 1 309 ? 5.964 -8.516 -23.106 1.00 97.31 309 ASN A C 1
ATOM 2426 O O . ASN A 1 309 ? 5.499 -8.951 -24.158 1.00 97.31 309 ASN A O 1
ATOM 2430 N N . ALA A 1 310 ? 5.205 -8.209 -22.051 1.00 96.88 310 ALA A N 1
ATOM 2431 C CA . ALA A 1 310 ? 3.753 -8.209 -22.098 1.00 96.88 310 ALA A CA 1
ATOM 2432 C C . ALA A 1 310 ? 3.270 -7.275 -23.216 1.00 96.88 310 ALA A C 1
ATOM 2434 O O . ALA A 1 310 ? 3.796 -6.174 -23.391 1.00 96.88 310 ALA A O 1
ATOM 2435 N N . THR A 1 311 ? 2.279 -7.712 -23.988 1.00 95.88 311 THR A N 1
ATOM 2436 C CA . THR A 1 311 ? 1.829 -6.964 -25.172 1.00 95.88 311 THR A CA 1
ATOM 2437 C C . THR A 1 311 ? 0.839 -5.855 -24.836 1.00 95.88 311 THR A C 1
ATOM 2439 O O . THR A 1 311 ? 0.705 -4.913 -25.605 1.00 95.88 311 THR A O 1
ATOM 2442 N N . GLU A 1 312 ? 0.173 -5.949 -23.683 1.00 96.31 312 GLU A N 1
ATOM 2443 C CA . GLU A 1 312 ? -0.879 -5.026 -23.254 1.00 96.31 312 GLU A CA 1
ATOM 2444 C C . GLU A 1 312 ? -0.626 -4.502 -21.828 1.00 96.31 312 GLU A C 1
ATOM 2446 O O . GLU A 1 312 ? 0.106 -5.133 -21.056 1.00 96.31 312 GLU A O 1
ATOM 2451 N N . PRO A 1 313 ? -1.240 -3.376 -21.422 1.00 97.56 313 PRO A N 1
ATOM 2452 C CA . PRO A 1 313 ? -1.231 -2.909 -20.034 1.00 97.56 313 PRO A CA 1
ATOM 2453 C C . PRO A 1 313 ? -2.071 -3.793 -19.094 1.00 97.56 313 PRO A C 1
ATOM 2455 O O . PRO A 1 313 ? -3.099 -4.345 -19.493 1.00 97.56 313 PRO A O 1
ATOM 2458 N N . LEU A 1 314 ? -1.678 -3.900 -17.818 1.00 98.38 314 LEU A N 1
ATOM 2459 C CA . LEU A 1 314 ? -2.529 -4.490 -16.776 1.00 98.38 314 LEU A CA 1
ATOM 2460 C C . LEU A 1 314 ? -3.601 -3.472 -16.414 1.00 98.38 314 LEU A C 1
ATOM 2462 O O . LEU A 1 314 ? -3.253 -2.359 -16.035 1.00 98.38 314 LEU A O 1
ATOM 2466 N N . THR A 1 315 ? -4.877 -3.846 -16.484 1.00 98.12 315 THR A N 1
ATOM 2467 C CA . THR A 1 315 ? -5.985 -3.000 -16.015 1.00 98.12 315 THR A CA 1
ATOM 2468 C C . THR A 1 315 ? -6.579 -3.595 -14.746 1.00 98.12 315 THR A C 1
ATOM 2470 O O . THR A 1 315 ? -7.142 -4.686 -14.790 1.00 98.12 315 THR A O 1
ATOM 2473 N N . ALA A 1 316 ? -6.465 -2.878 -13.631 1.00 98.25 316 ALA A N 1
ATOM 2474 C CA . ALA A 1 316 ? -7.062 -3.252 -12.356 1.00 98.25 316 ALA A CA 1
ATOM 2475 C C . ALA A 1 316 ? -8.303 -2.395 -12.082 1.00 98.25 316 ALA A C 1
ATOM 2477 O O . ALA A 1 316 ? -8.259 -1.166 -12.184 1.00 98.25 316 ALA A O 1
ATOM 2478 N N . GLU A 1 317 ? -9.404 -3.049 -11.727 1.00 98.06 317 GLU A N 1
ATOM 2479 C CA . GLU A 1 317 ? -10.641 -2.419 -11.282 1.00 98.06 317 GLU A CA 1
ATOM 2480 C C . GLU A 1 317 ? -10.627 -2.307 -9.758 1.00 98.06 317 GLU A C 1
ATOM 2482 O O . GLU A 1 317 ? -10.561 -3.312 -9.051 1.00 98.06 317 GLU A O 1
ATOM 2487 N N . PHE A 1 318 ? -10.715 -1.080 -9.260 1.00 97.50 318 PHE A N 1
ATOM 2488 C CA . PHE A 1 318 ? -10.855 -0.747 -7.851 1.00 97.50 318 PHE A CA 1
ATOM 2489 C C . PHE A 1 318 ? -12.314 -0.414 -7.587 1.00 97.50 318 PHE A C 1
ATOM 2491 O O . PHE A 1 318 ? -12.826 0.594 -8.070 1.00 97.50 318 PHE A O 1
ATOM 2498 N N . LYS A 1 319 ? -12.983 -1.272 -6.826 1.00 94.06 319 LYS A N 1
ATOM 2499 C CA . LYS A 1 319 ? -14.377 -1.099 -6.403 1.00 94.06 319 LYS A CA 1
ATOM 2500 C C . LYS A 1 319 ? -14.480 -0.210 -5.174 1.00 94.06 319 LYS A C 1
ATOM 2502 O O . LYS A 1 319 ? -15.460 0.501 -5.011 1.00 94.06 319 LYS A O 1
ATOM 2507 N N . GLU A 1 320 ? -13.442 -0.235 -4.344 1.00 94.00 320 GLU A N 1
ATOM 2508 C CA . GLU A 1 320 ? -13.326 0.586 -3.150 1.00 94.00 320 GLU A CA 1
ATOM 2509 C C . GLU A 1 320 ? -11.873 1.024 -2.966 1.00 94.00 320 GLU A C 1
ATOM 2511 O O . GLU A 1 320 ? -10.947 0.231 -3.154 1.00 94.00 320 GLU A O 1
ATOM 2516 N N . PHE A 1 321 ? -11.685 2.279 -2.567 1.00 96.50 321 PHE A N 1
ATOM 2517 C CA . PHE A 1 321 ? -10.437 2.787 -2.018 1.00 96.50 321 PHE A CA 1
ATOM 2518 C C . PHE A 1 321 ? -10.769 3.891 -1.013 1.00 96.50 321 PHE A C 1
ATOM 2520 O O . PHE A 1 321 ? -11.204 4.978 -1.397 1.00 96.50 321 PHE A O 1
ATOM 2527 N N . THR A 1 322 ? -10.564 3.595 0.266 1.00 96.38 322 THR A N 1
ATOM 2528 C CA . THR A 1 322 ? -10.931 4.476 1.376 1.00 96.38 322 THR A CA 1
ATOM 2529 C C . THR A 1 322 ? -9.737 4.640 2.298 1.00 96.38 322 THR A C 1
ATOM 2531 O O . THR A 1 322 ? -9.071 3.660 2.628 1.00 96.38 322 THR A O 1
ATOM 2534 N N . VAL A 1 323 ? -9.473 5.869 2.741 1.00 97.50 323 VAL A N 1
ATOM 2535 C CA . VAL A 1 323 ? -8.426 6.172 3.722 1.00 97.50 323 VAL A CA 1
ATOM 2536 C C . VAL A 1 323 ? -9.034 7.002 4.841 1.00 97.50 323 VAL A C 1
ATOM 2538 O O . VAL A 1 323 ? -9.676 8.019 4.584 1.00 97.50 323 VAL A O 1
ATOM 2541 N N . VAL A 1 324 ? -8.836 6.560 6.079 1.00 97.50 324 VAL A N 1
ATOM 2542 C CA . VAL A 1 324 ? -9.378 7.195 7.279 1.00 97.50 324 VAL A CA 1
ATOM 2543 C C . VAL A 1 324 ? -8.244 7.830 8.073 1.00 97.50 324 VAL A C 1
ATOM 2545 O O . VAL A 1 324 ? -7.245 7.186 8.408 1.00 97.50 324 VAL A O 1
ATOM 2548 N N . TRP A 1 325 ? -8.439 9.103 8.405 1.00 96.31 325 TRP A N 1
ATOM 2549 C CA . TRP A 1 325 ? -7.555 9.920 9.232 1.00 96.31 325 TRP A CA 1
ATOM 2550 C C . TRP A 1 325 ? -8.305 10.365 10.500 1.00 96.31 325 TRP A C 1
ATOM 2552 O O . TRP A 1 325 ? -9.535 10.426 10.490 1.00 96.31 325 TRP A O 1
ATOM 2562 N N . GLY A 1 326 ? -7.590 10.664 11.591 1.00 89.50 326 GLY A N 1
ATOM 2563 C CA . GLY A 1 326 ? -8.171 11.157 12.856 1.00 89.50 326 GLY A CA 1
ATOM 2564 C C . GLY A 1 326 ? -7.571 12.452 13.386 1.00 89.50 326 GLY A C 1
ATOM 2565 O O . GLY A 1 326 ? -6.995 13.249 12.620 1.00 89.50 326 GLY A O 1
#

Radius of gyration: 25.51 Å; chains: 1; bounding box: 59×72×57 Å

InterPro domains:
  IPR009784 Protein of unknown function DUF1349 [PF07081] (123-255)
  IPR009784 Protein of unknown function DUF1349 [PTHR35332] (119-323)

Secondary structure (DSSP, 8-state):
--EEEEE-TTS-EEEEETT--HHHHHHHHHHHHHHHHHHHHHTPPSSS-PPPHHHHHHHHHHHTTEEEEEEESS----------------------------EEEEEEEEHHHHHHHS------S-EEEEE-BT--EEEETTTEEEE-S---S-EEEEGGGEEEEEEEEE----STT-EEEEEEEEEETTSPPTTSS--S-EEEEEEEEETTEEEEEEEEESSSEEEEEEE-SS---TTT-EEEEEEEEEETTEEEEEEEEEEEPTTT--EEEEEEEEEE-GGGTTTTGGGGTSEEEEEEEEEEB--TT-SS-EEEEEEEEEEEE-

Sequence (326 aa):
MSTHRIEDARGRFMTIPANSTPETVMGKARELLVTSDVRNNTKRTFGGGEYSDEAMAKAKKARENTGVSLSCDACWDDTIRESGTPAKSADSAESDYSLRHHQYRIRTHSNNVLYTLLNMDTSTSSFTLQANPGTDIWRKPPTTNVWSAPISRTSTGFLKKFKSARVTFWAPWTERYDQAGLVLVPRRASSSPPTTEAPEKWLKTGIEYYHDQPQLSTVGCDRWADWGIGPLTRPVDPARGVTLEAVREGDENGVSIWVYQIILDASTGEETERIPLREVCWILADEEEDGGEGWVLDVSPLVARPEKNATEPLTAEFKEFTVVWG

pLDDT: mean 80.5, std 22.42, range [24.38, 98.88]

Organism: NCBI:txid323545

Foldseek 3Di:
DAWAWEAEPVGDIDIDHPPDDPVRVVVVNLVSQLVVVLCVVVVDDPDDDDRDPVSSVVSCVVCVQKDKDKDWPDDDDDDPDDDDDDDDDDDDDDDDPPSPRTYIYIDIDGNVVVVLVPDPPVPLAKDKDWADEQADQFFDPDDDGGHRFQWDPKDKDQPVFFFKKKWFKAWDDDAAFWWWFKKKAKDFPPDDPPRDDRGQWMKTWTWTCHPNATWTWIWTCNPHTDIDIGHDPDDDDNVGGWMKMFGWDDDPVGIWTWIWTFDADPPPRDTPDTHTDDTGRVSCVCCCPPNRNGIMMIMTITTYHNHNPDPDIIMMMISGIDTGTD

=== Feature glossary ===
The record interleaves many kinds of information about one protein. Here is each kind framed as the question it answers.

Q: Are the domains correctly placed relative to each other?
A: Predicted aligned error is AlphaFold's pairwise confidence. Unlike pLDDT (per-residue), PAE is per-residue-pair and captures whether two parts of the structure are correctly placed relative to each other. Units are ångströms of expected positional error.

Q: Which residues are in helices, strands, or loops?
A: Eight-state secondary structure (DSSP): H is the canonical α-helix, G the tighter 3₁₀-helix, I the wider π-helix; E/B are β-structure, T and S are turns and bends, and '-' is everything else. DSSP derives these from the pattern of main-chain N–H···O=C hydrogen bonds, not from the sequence.

Q: What if only a Cα trace is available?
A: P-SEA three-state annotation labels each residue as helix, strand, or coil based purely on the geometry of the Cα trace. It serves as a fallback when the full backbone (and thus DSSP) is unavailable.

Q: What are the backbone torsion angles?
A: φ (phi) and ψ (psi) are the two rotatable backbone dihedrals per residue: φ is the C(i-1)–N–Cα–C torsion, ψ is the N–Cα–C–N(i+1) torsion, both in degrees on (−180°, 180°]. α-helical residues cluster near (−60°, −45°); β-strand residues near (−120°, +130°). A Ramachandran plot is simply a scatter of (φ, ψ) for every residue.

Q: What known structures does this most resemble?
A: Structural nearest neighbors (via Foldseek easy-search vs the PDB). Reported per hit: target PDB id, E-value, and alignment TM-score. A TM-score above ~0.5 is the conventional threshold for 'same fold'.

Q: What family and function is it annotated with?
A: Database cross-references. InterPro integrates a dozen domain/family signature databases into unified entries with residue-range hits. GO terms attach function/process/location labels with evidence codes. CATH codes position the fold in a four-level structural taxonomy. Organism is the NCBI-taxonomy species name.

Q: Which residues are buried vs exposed?
A: Solvent accessibility: the surface area of each residue that a 1.4 Å water probe can touch, in Å². When only backbone atoms are present the absolute values are lower than full-atom SASA (side chains contribute most of the area) and are flagged as backbone-only.

Q: What do the diagnostic plots show?
A: Three diagnostic plots accompany the record. The Cα contact map visualizes the tertiary structure as a 2D adjacency matrix (8 Å cutoff, sequence-local contacts suppressed). The Ramachandran plot shows the distribution of backbone (φ, ψ) torsions, with points in the α and β basins reflecting secondary structure content. The PAE plot shows AlphaFold's inter-residue confidence as a color matrix.

Q: What is the amino-acid chain?
A: The amino-acid sequence is the protein's primary structure: the linear order of residues from the N-terminus to the C-terminus, written in one-letter code. Everything else here — the 3D coordinates, the secondary structure, the domain annotations — is ultimately a consequence of this string.

Q: What do the rendered images show?
A: The six renders are orthographic views along the three Cartesian axes in both directions. Representation (cartoon, sticks, or surface) and color scheme (sequence-rainbow or by-chain) vary across proteins so the training set covers all the common visualization conventions.

Q: Where is each backbone atom in 3D?
A: The mmCIF table is the protein's shape written out atom by atom. For each backbone N, Cα, C, and carbonyl O, it records an (x, y, z) coordinate triple in Å plus the residue type, chain letter, and residue number.

Q: How mobile is each atom in the crystal?
A: For experimental (PDB) structures, the B-factor (temperature factor) quantifies the positional spread of each atom in the crystal — a combination of thermal vibration and static disorder — in units of Å². High B-factors mark flexible loops or poorly resolved regions; low B-factors mark the rigid, well-ordered core.

Q: How big and how compact is the whole molecule?
A: Three whole-structure scalars: the radius of gyration (RMS distance of Cα from centroid, in Å), the count of Cα–Cα contacts (pairs closer than 8 Å and separated by more than four residues in sequence — i.e. tertiary, not local, contacts), and the bounding-box dimensions. Together they distinguish compact globular folds from extended fibres or disordered chains.

Q: What does the local fold look like, residue by residue?
A: A 3Di character summarizes, for each residue, the relative orientation of the Cα frame of its nearest spatial neighbor. Because it encodes fold topology rather than chemistry, 3Di alignments detect remote structural similarity that sequence alignment misses.

Q: How confident is the AlphaFold model at each residue?
A: For AlphaFold models, the B-factor field carries pLDDT — the model's own estimate of local accuracy on a 0–100 scale. Regions with pLDDT<50 should be treated as essentially unmodeled; they often correspond to intrinsically disordered segments.